Protein AF-A0A640W7M4-F1 (afdb_monomer)

Secondary structure (DSSP, 8-state):
--HHHHHHHHHHHHHHHHHHHHHHHHHHHHHHHHHHHHHHHHHHHHHHHHHHHHHHH---S-EEEETTHHHHHHHHHHTT--TT-HHHHHHHHHHHEEEE-S--HHHHHHHHHHHH-EEEETTEEEES-GGGHHHHHHHHHHHHHHHHHHTTTTS--EEEEEE--STTS-EEEEEEEESPPP--

Mean predicted aligned error: 12.07 Å

Nearest PDB structures (foldseek):
  4w8w-assembly3_C  TM=2.270E-01  e=2.969E+00  Pyrococcus furiosus DSM 3638

Foldseek 3Di:
DPVVVVVVVVVVVVVVVVVVVVCVVCVCVVCVVVVVVVVVVVVVVVLVVVLVVCQQADWDAKDKFFFLVVVVVVVCVVVVVPPPPCVVVVVRCVVRMDMDGDHGLNRLVVVQFQQQWWFQDPNDTDGPRSGCPRSLVSSLVVSQVSSCVSVVVPDFDWDKDHDDPDPPGRTTGIHIHTDDDDDD

Structure (mmCIF, N/CA/C/O backbone):
data_AF-A0A640W7M4-F1
#
_entry.id   AF-A0A640W7M4-F1
#
loop_
_atom_site.group_PDB
_atom_site.id
_atom_site.type_symbol
_atom_site.label_atom_id
_atom_site.label_alt_id
_atom_site.label_comp_id
_atom_site.label_asym_id
_atom_site.label_entity_id
_atom_site.label_seq_id
_atom_site.pdbx_PDB_ins_code
_atom_site.Cartn_x
_atom_site.Cartn_y
_atom_site.Cartn_z
_atom_site.occupancy
_atom_site.B_iso_or_equiv
_atom_site.auth_seq_id
_atom_site.auth_comp_id
_atom_site.auth_asym_id
_atom_site.auth_atom_id
_atom_site.pdbx_PDB_model_num
ATOM 1 N N . MET A 1 1 ? -53.420 -13.845 68.479 1.00 45.75 1 MET A N 1
ATOM 2 C CA . MET A 1 1 ? -52.116 -13.136 68.483 1.00 45.75 1 MET A CA 1
ATOM 3 C C . MET A 1 1 ? -51.221 -13.738 67.411 1.00 45.75 1 MET A C 1
ATOM 5 O O . MET A 1 1 ? -50.714 -14.827 67.618 1.00 45.75 1 MET A O 1
ATOM 9 N N . ASN A 1 2 ? -51.050 -13.068 66.267 1.00 51.75 2 ASN A N 1
ATOM 10 C CA . ASN A 1 2 ? -50.261 -13.585 65.138 1.00 51.75 2 ASN A CA 1
ATOM 11 C C . ASN A 1 2 ? -49.109 -12.623 64.771 1.00 51.75 2 ASN A C 1
ATOM 13 O O . ASN A 1 2 ? -48.918 -12.243 63.622 1.00 51.75 2 ASN A O 1
ATOM 17 N N . ARG A 1 3 ? -48.357 -12.169 65.789 1.00 55.69 3 ARG A N 1
ATOM 18 C CA . ARG A 1 3 ? -47.241 -11.212 65.632 1.00 55.69 3 ARG A CA 1
ATOM 19 C C . ARG A 1 3 ? -46.053 -11.789 64.847 1.00 55.69 3 ARG A C 1
ATOM 21 O O . ARG A 1 3 ? -45.322 -11.029 64.225 1.00 55.69 3 ARG A O 1
ATOM 28 N N . LYS A 1 4 ? -45.889 -13.120 64.830 1.00 56.38 4 LYS A N 1
ATOM 29 C CA . LYS A 1 4 ? -44.819 -13.797 64.077 1.00 56.38 4 LYS A CA 1
ATOM 30 C C . LYS A 1 4 ? -45.005 -13.691 62.556 1.00 56.38 4 LYS A C 1
ATOM 32 O O . LYS A 1 4 ? -44.028 -13.460 61.859 1.00 56.38 4 LYS A O 1
ATOM 37 N N . GLY A 1 5 ? -46.243 -13.782 62.056 1.00 59.06 5 GLY A N 1
ATOM 38 C CA . GLY A 1 5 ? -46.531 -13.660 60.619 1.00 59.06 5 GLY A CA 1
ATOM 39 C C . GLY A 1 5 ? -46.300 -12.248 60.070 1.00 59.06 5 GLY A C 1
ATOM 40 O O . GLY A 1 5 ? -45.752 -12.094 58.985 1.00 59.06 5 GLY A O 1
ATOM 41 N N . ILE A 1 6 ? -46.635 -11.217 60.856 1.00 65.06 6 ILE A N 1
ATOM 42 C CA . ILE A 1 6 ? -46.420 -9.808 60.477 1.00 65.06 6 ILE A CA 1
ATOM 43 C C . ILE A 1 6 ? -44.920 -9.474 60.433 1.00 65.06 6 ILE A C 1
ATOM 45 O O . ILE A 1 6 ? -44.473 -8.793 59.515 1.00 65.06 6 ILE A O 1
ATOM 49 N N . SER A 1 7 ? -44.132 -9.996 61.382 1.00 71.31 7 SER A N 1
ATOM 50 C CA . SER A 1 7 ? -42.674 -9.810 61.399 1.00 71.31 7 SER A CA 1
ATOM 51 C C . SER A 1 7 ? -41.987 -10.490 60.211 1.00 71.31 7 SER A C 1
ATOM 53 O O . SER A 1 7 ? -41.109 -9.891 59.604 1.00 71.31 7 SER A O 1
ATOM 55 N N . ALA A 1 8 ? -42.408 -11.709 59.854 1.00 75.94 8 ALA A N 1
ATOM 56 C CA . ALA A 1 8 ? -41.864 -12.435 58.705 1.00 75.94 8 ALA A CA 1
ATOM 57 C C . ALA A 1 8 ? -42.211 -11.760 57.366 1.00 75.94 8 ALA A C 1
ATOM 59 O O . ALA A 1 8 ? -41.383 -11.720 56.462 1.00 75.94 8 ALA A O 1
ATOM 60 N N . MET A 1 9 ? -43.413 -11.180 57.247 1.00 79.88 9 MET A N 1
ATOM 61 C CA . MET A 1 9 ? -43.793 -10.380 56.076 1.00 79.88 9 MET A CA 1
ATOM 62 C C . MET A 1 9 ? -42.927 -9.125 55.925 1.00 79.88 9 MET A C 1
ATOM 64 O O . MET A 1 9 ? -42.524 -8.798 54.813 1.00 79.88 9 MET A O 1
ATOM 68 N N . HIS A 1 10 ? -42.629 -8.429 57.025 1.00 82.50 10 HIS A N 1
ATOM 69 C CA . HIS A 1 10 ? -41.786 -7.231 56.987 1.00 82.50 10 HIS A CA 1
ATOM 70 C C . HIS A 1 10 ? -40.341 -7.551 56.589 1.00 82.50 10 HIS A C 1
ATOM 72 O O . HIS A 1 10 ? -39.759 -6.842 55.772 1.00 82.50 10 HIS A O 1
ATOM 78 N N . ASP A 1 11 ? -39.791 -8.640 57.124 1.00 85.25 11 ASP A N 1
ATOM 79 C CA . ASP A 1 11 ? -38.432 -9.087 56.817 1.00 85.25 11 ASP A CA 1
ATOM 80 C C . ASP A 1 11 ? -38.295 -9.513 55.345 1.00 85.25 11 ASP A C 1
ATOM 82 O O . ASP A 1 11 ? -37.346 -9.140 54.660 1.00 85.25 11 ASP A O 1
ATOM 86 N N . ALA A 1 12 ? -39.316 -10.187 54.802 1.00 86.94 12 ALA A N 1
ATOM 87 C CA . ALA A 1 12 ? -39.365 -10.544 53.386 1.00 86.94 12 ALA A CA 1
ATOM 88 C C . ALA A 1 12 ? -39.416 -9.313 52.464 1.00 86.94 12 ALA A C 1
ATOM 90 O O . ALA A 1 12 ? -38.740 -9.288 51.436 1.00 86.94 12 ALA A O 1
ATOM 91 N N . ILE A 1 13 ? -40.182 -8.278 52.829 1.00 88.06 13 ILE A N 1
ATOM 92 C CA . ILE A 1 13 ? -40.240 -7.026 52.060 1.00 88.06 13 ILE A CA 1
ATOM 93 C C . ILE A 1 13 ? -38.879 -6.324 52.086 1.00 88.06 13 ILE A C 1
ATOM 95 O O . ILE A 1 13 ? -38.398 -5.918 51.030 1.00 88.06 13 ILE A O 1
ATOM 99 N N . LEU A 1 14 ? -38.237 -6.234 53.257 1.00 85.44 14 LEU A N 1
ATOM 100 C CA . LEU A 1 14 ? -36.906 -5.634 53.397 1.00 85.44 14 LEU A CA 1
ATOM 101 C C . LEU A 1 14 ? -35.832 -6.409 52.626 1.00 85.44 14 LEU A C 1
ATOM 103 O O . LEU A 1 14 ? -34.949 -5.803 52.023 1.00 85.44 14 LEU A O 1
ATOM 107 N N . PHE A 1 15 ? -35.916 -7.738 52.597 1.00 89.44 15 PHE A N 1
ATOM 108 C CA . PHE A 1 15 ? -35.008 -8.566 51.811 1.00 89.44 15 PHE A CA 1
ATOM 109 C C . PHE A 1 15 ? -35.175 -8.314 50.307 1.00 89.44 15 PHE A C 1
ATOM 111 O O . PHE A 1 15 ? -34.191 -8.087 49.606 1.00 89.44 15 PHE A O 1
ATOM 118 N N . VAL A 1 16 ? -36.415 -8.279 49.806 1.00 87.56 16 VAL A N 1
ATOM 119 C CA . VAL A 1 16 ? -36.692 -8.026 48.382 1.00 87.56 16 VAL A CA 1
ATOM 120 C C . VAL A 1 16 ? -36.265 -6.616 47.968 1.00 87.56 16 VAL A C 1
ATOM 122 O O . VAL A 1 16 ? -35.683 -6.450 46.895 1.00 87.56 16 VAL A O 1
ATOM 125 N N . THR A 1 17 ? -36.489 -5.595 48.801 1.00 91.25 17 THR A N 1
ATOM 126 C CA . THR A 1 17 ? -36.034 -4.230 48.492 1.00 91.25 17 THR A CA 1
ATOM 127 C C . THR A 1 17 ? -34.513 -4.132 48.487 1.00 91.25 17 THR A C 1
ATOM 129 O O . THR A 1 17 ? -33.953 -3.481 47.605 1.00 91.25 17 THR A O 1
ATOM 132 N N . LEU A 1 18 ? -33.830 -4.810 49.410 1.00 90.44 18 LEU A N 1
ATOM 133 C CA . LEU A 1 18 ? -32.370 -4.818 49.484 1.00 90.44 18 LEU A CA 1
ATOM 134 C C . LEU A 1 18 ? -31.742 -5.563 48.297 1.00 90.44 18 LEU A C 1
ATOM 136 O O . LEU A 1 18 ? -30.769 -5.077 47.722 1.00 90.44 18 LEU A O 1
ATOM 140 N N . VAL A 1 19 ? -32.343 -6.673 47.860 1.00 89.81 19 VAL A N 1
ATOM 141 C CA . VAL A 1 19 ? -31.943 -7.393 46.638 1.00 89.81 19 VAL A CA 1
ATOM 142 C C . VAL A 1 19 ? -32.169 -6.538 45.386 1.00 89.81 19 VAL A C 1
ATOM 144 O O . VAL A 1 19 ? -31.275 -6.455 44.545 1.00 89.81 19 VAL A O 1
ATOM 147 N N . SER A 1 20 ? -33.303 -5.838 45.272 1.00 90.25 20 SER A N 1
ATOM 148 C CA . SER A 1 20 ? -33.559 -4.921 44.147 1.00 90.25 20 SER A CA 1
ATOM 149 C C . SER A 1 20 ? -32.566 -3.759 44.097 1.00 90.25 20 SER A C 1
ATOM 151 O O . SER A 1 20 ? -32.030 -3.455 43.033 1.00 90.25 20 SER A O 1
ATOM 153 N N . ILE A 1 21 ? -32.273 -3.128 45.239 1.00 88.81 21 ILE A N 1
ATOM 154 C CA . ILE A 1 21 ? -31.282 -2.043 45.320 1.00 88.81 21 ILE A CA 1
ATOM 155 C C . ILE A 1 21 ? -29.882 -2.573 44.981 1.00 88.81 21 ILE A C 1
ATOM 157 O O . ILE A 1 21 ? -29.148 -1.931 44.233 1.00 88.81 21 ILE A O 1
ATOM 161 N N . SER A 1 22 ? -29.530 -3.769 45.463 1.00 85.81 22 SER A N 1
ATOM 162 C CA . SER A 1 22 ? -28.262 -4.422 45.129 1.00 85.81 22 SER A CA 1
ATOM 163 C C . SER A 1 22 ? -28.136 -4.689 43.625 1.00 85.81 22 SER A C 1
ATOM 165 O O . SER A 1 22 ? -27.088 -4.399 43.052 1.00 85.81 22 SER A O 1
ATOM 167 N N . GLY A 1 23 ? -29.208 -5.138 42.965 1.00 82.94 23 GLY A N 1
ATOM 168 C CA . GLY A 1 23 ? -29.239 -5.329 41.513 1.00 82.94 23 GLY A CA 1
ATOM 169 C C . GLY A 1 23 ? -29.009 -4.034 40.726 1.00 82.94 23 GLY A C 1
ATOM 170 O O . GLY A 1 23 ? -28.205 -4.018 39.797 1.00 82.94 23 GLY A O 1
ATOM 171 N N . VAL A 1 24 ? -29.646 -2.931 41.132 1.00 85.44 24 VAL A N 1
ATOM 172 C CA . VAL A 1 24 ? -29.475 -1.610 40.491 1.00 85.44 24 VAL A CA 1
ATOM 173 C C . VAL A 1 24 ? -28.049 -1.076 40.653 1.00 85.44 24 VAL A C 1
ATOM 175 O O . VAL A 1 24 ? -27.513 -0.485 39.721 1.00 85.44 24 VAL A O 1
ATOM 178 N N . ILE A 1 25 ? -27.411 -1.313 41.801 1.00 81.88 25 ILE A N 1
ATOM 179 C CA . ILE A 1 25 ? -26.027 -0.881 42.060 1.00 81.88 25 ILE A CA 1
ATOM 180 C C . ILE A 1 25 ? -25.010 -1.753 41.304 1.00 81.88 25 ILE A C 1
ATOM 182 O O . ILE A 1 25 ? -23.970 -1.257 40.876 1.00 81.88 25 ILE A O 1
ATOM 186 N N . LEU A 1 26 ? -25.300 -3.043 41.116 1.00 78.56 26 LEU A N 1
ATOM 187 C CA . LEU A 1 26 ? -24.414 -3.986 40.426 1.00 78.56 26 LEU A CA 1
ATOM 188 C C . LEU A 1 26 ? -24.513 -3.914 38.895 1.00 78.56 26 LEU A C 1
ATOM 190 O O . LEU A 1 26 ? -23.538 -4.226 38.213 1.00 78.56 26 LEU A O 1
ATOM 194 N N . LEU A 1 27 ? -25.650 -3.484 38.343 1.00 77.88 27 LEU A N 1
ATOM 195 C CA . LEU A 1 27 ? -25.865 -3.364 36.895 1.00 77.88 27 LEU A CA 1
ATOM 196 C C . LEU A 1 27 ? -24.778 -2.526 36.187 1.00 77.88 27 LEU A C 1
ATOM 198 O O . LEU A 1 27 ? -24.172 -3.052 35.255 1.00 77.88 27 LEU A O 1
ATOM 202 N N . PRO A 1 28 ? -24.429 -1.300 36.629 1.00 71.00 28 PRO A N 1
ATOM 203 C CA . PRO A 1 28 ? -23.340 -0.521 36.032 1.00 71.00 28 PRO A CA 1
ATOM 204 C C . PRO A 1 28 ? -21.979 -1.224 36.097 1.00 71.00 28 PRO A C 1
ATOM 206 O O . PRO A 1 28 ? -21.182 -1.107 35.172 1.00 71.00 28 PRO A O 1
ATOM 209 N N . ALA A 1 29 ? -21.713 -1.993 37.159 1.00 70.94 29 ALA A N 1
ATOM 210 C CA . ALA A 1 29 ? -20.456 -2.723 37.320 1.00 70.94 29 ALA A CA 1
ATOM 211 C C . ALA A 1 29 ? -20.336 -3.914 36.351 1.00 70.94 29 ALA A C 1
ATOM 213 O O . ALA A 1 29 ? -19.241 -4.204 35.872 1.00 70.94 29 ALA A O 1
ATOM 214 N N . PHE A 1 30 ? -21.450 -4.579 36.028 1.00 67.00 30 PHE A N 1
ATOM 215 C CA . PHE A 1 30 ? -21.483 -5.661 35.037 1.00 67.00 30 PHE A CA 1
ATOM 216 C C . PHE A 1 30 ? -21.546 -5.155 33.593 1.00 67.00 30 PHE A C 1
ATOM 218 O O . PHE A 1 30 ? -21.030 -5.811 32.692 1.00 67.00 30 PHE A O 1
ATOM 225 N N . ILE A 1 31 ? -22.167 -3.996 33.376 1.00 65.56 31 ILE A N 1
ATOM 226 C CA . ILE A 1 31 ? -22.392 -3.418 32.050 1.00 65.56 31 ILE A CA 1
ATOM 227 C C . ILE A 1 31 ? -21.181 -2.603 31.562 1.00 65.56 31 ILE A C 1
ATOM 229 O O . ILE A 1 31 ? -20.906 -2.600 30.363 1.00 65.56 31 ILE A O 1
ATOM 233 N N . ASN A 1 32 ? -20.419 -1.965 32.461 1.00 61.16 32 ASN A N 1
ATOM 234 C CA . ASN A 1 32 ? -19.305 -1.090 32.074 1.00 61.16 32 ASN A CA 1
ATOM 235 C C . ASN A 1 32 ? -18.245 -1.789 31.218 1.00 61.16 32 ASN A C 1
ATOM 237 O O . ASN A 1 32 ? -17.801 -1.210 30.238 1.00 61.16 32 ASN A O 1
ATOM 241 N N . ASN A 1 33 ? -17.840 -3.019 31.540 1.00 63.66 33 ASN A N 1
ATOM 242 C CA . ASN A 1 33 ? -16.782 -3.696 30.781 1.00 63.66 33 ASN A CA 1
ATOM 243 C C . ASN A 1 33 ? -17.190 -4.060 29.338 1.00 63.66 33 ASN A C 1
ATOM 245 O O . ASN A 1 33 ? -16.483 -3.659 28.417 1.00 63.66 33 ASN A O 1
ATOM 249 N N . PRO A 1 34 ? -18.309 -4.771 29.091 1.00 65.56 34 PRO A N 1
ATOM 250 C CA . PRO A 1 34 ? -18.683 -5.134 27.726 1.00 65.56 34 PRO A CA 1
ATOM 251 C C . PRO A 1 34 ? -19.132 -3.932 26.884 1.00 65.56 34 PRO A C 1
ATOM 253 O O . PRO A 1 34 ? -18.827 -3.896 25.695 1.00 65.56 34 PRO A O 1
ATOM 256 N N . ILE A 1 35 ? -19.813 -2.937 27.472 1.00 66.19 35 ILE A N 1
ATOM 257 C CA . ILE A 1 35 ? -20.256 -1.757 26.714 1.00 66.19 35 ILE A CA 1
ATOM 258 C C . ILE A 1 35 ? -19.067 -0.885 26.313 1.00 66.19 35 ILE A C 1
ATOM 260 O O . ILE A 1 35 ? -18.943 -0.574 25.132 1.00 66.19 35 ILE A O 1
ATOM 264 N N . THR A 1 36 ? -18.153 -0.564 27.234 1.00 71.12 36 THR A N 1
ATOM 265 C CA . THR A 1 36 ? -16.983 0.274 26.899 1.00 71.12 36 THR A CA 1
ATOM 266 C C . THR A 1 36 ? -16.093 -0.374 25.845 1.00 71.12 36 THR A C 1
ATOM 268 O O . THR A 1 36 ? -15.644 0.306 24.928 1.00 71.12 36 THR A O 1
ATOM 271 N N . GLN A 1 37 ? -15.888 -1.693 25.909 1.00 72.31 37 GLN A N 1
ATOM 272 C CA . GLN A 1 37 ? -15.135 -2.400 24.877 1.00 72.31 37 GLN A CA 1
ATOM 273 C C . GLN A 1 37 ? -15.845 -2.342 23.516 1.00 72.31 37 GLN A C 1
ATOM 275 O O . GLN A 1 37 ? -15.208 -2.031 22.513 1.00 72.31 37 GLN A O 1
ATOM 280 N N . SER A 1 38 ? -17.160 -2.575 23.480 1.00 71.62 38 SER A N 1
ATOM 281 C CA . SER A 1 38 ? -17.933 -2.495 22.235 1.00 71.62 38 SER A CA 1
ATOM 282 C C . SER A 1 38 ? -17.972 -1.082 21.641 1.00 71.62 38 SER A C 1
ATOM 284 O O . SER A 1 38 ? -17.975 -0.925 20.423 1.00 71.62 38 SER A O 1
ATOM 286 N N . GLU A 1 39 ? -17.964 -0.048 22.485 1.00 73.88 39 GLU A N 1
ATOM 287 C CA . GLU A 1 39 ? -17.908 1.349 22.054 1.00 73.88 39 GLU A CA 1
ATOM 288 C C . GLU A 1 39 ? -16.544 1.696 21.453 1.00 73.88 39 GLU A C 1
ATOM 290 O O . GLU A 1 39 ? -16.506 2.293 20.381 1.00 73.88 39 GLU A O 1
ATOM 295 N N . ILE A 1 40 ? -15.446 1.256 22.078 1.00 78.00 40 ILE A N 1
ATOM 296 C CA . ILE A 1 40 ? -14.080 1.441 21.558 1.00 78.00 40 ILE A CA 1
ATOM 297 C C . ILE A 1 40 ? -13.898 0.702 20.225 1.00 78.00 40 ILE A C 1
ATOM 299 O O . ILE A 1 40 ? -13.316 1.245 19.286 1.00 78.00 40 ILE A O 1
ATOM 303 N N . GLU A 1 41 ? -14.401 -0.531 20.116 1.00 78.25 41 GLU A N 1
ATOM 304 C CA . GLU A 1 41 ? -14.357 -1.302 18.867 1.00 78.25 41 GLU A CA 1
ATOM 305 C C . GLU A 1 41 ? -15.177 -0.624 17.759 1.00 78.25 41 GLU A C 1
ATOM 307 O O . GLU A 1 41 ? -14.717 -0.538 16.617 1.00 78.25 41 GLU A O 1
ATOM 312 N N . ARG A 1 42 ? -16.359 -0.087 18.094 1.00 81.25 42 ARG A N 1
ATOM 313 C CA . ARG A 1 42 ? -17.202 0.662 17.154 1.00 81.25 42 ARG A CA 1
ATOM 314 C C . ARG A 1 42 ? -16.524 1.945 16.682 1.00 81.25 42 ARG A C 1
ATOM 316 O O . ARG A 1 42 ? -16.466 2.175 15.480 1.00 81.25 42 ARG A O 1
ATOM 323 N N . GLU A 1 43 ? -15.990 2.746 17.600 1.00 83.12 43 GLU A N 1
ATOM 324 C CA . GLU A 1 43 ? -15.277 3.989 17.282 1.00 83.12 43 GLU A CA 1
ATOM 325 C C . GLU A 1 43 ? -14.049 3.716 16.400 1.00 83.12 43 GLU A C 1
ATOM 327 O O . GLU A 1 43 ? -13.830 4.398 15.398 1.00 83.12 43 GLU A O 1
ATOM 332 N N . GLY A 1 44 ? -13.287 2.663 16.711 1.00 82.44 44 GLY A N 1
ATOM 333 C CA . GLY A 1 44 ? -12.157 2.233 15.890 1.00 82.44 44 GL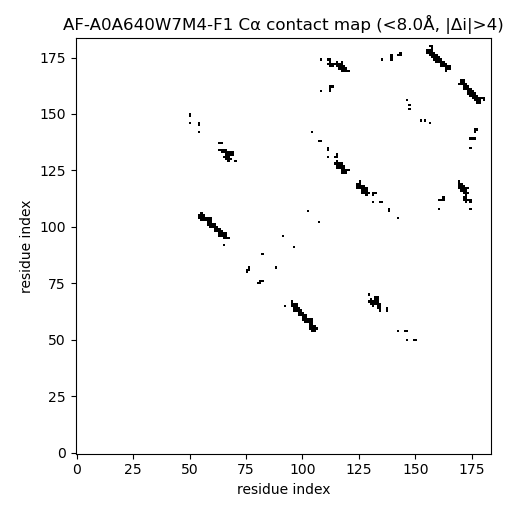Y A CA 1
ATOM 334 C C . GLY A 1 44 ? -12.572 1.804 14.479 1.00 82.44 44 GLY A C 1
ATOM 335 O O . GLY A 1 44 ? -11.892 2.150 13.512 1.00 82.44 44 GLY A O 1
ATOM 336 N N . SER A 1 45 ? -13.693 1.088 14.344 1.00 84.50 45 SER A N 1
ATOM 337 C CA . SER A 1 45 ? -14.237 0.691 13.038 1.00 84.50 45 SER A CA 1
ATOM 338 C C . SER A 1 45 ? -14.723 1.894 12.229 1.00 84.50 45 SER A C 1
ATOM 340 O O . SER A 1 45 ? -14.394 2.000 11.050 1.00 84.50 45 SER A O 1
ATOM 342 N N . GLU A 1 46 ? -15.462 2.814 12.852 1.00 87.75 46 GLU A N 1
ATOM 343 C CA . GLU A 1 46 ? -15.962 4.032 12.200 1.00 87.75 46 GLU A CA 1
ATOM 344 C C . GLU A 1 46 ? -14.800 4.910 11.716 1.00 87.75 46 GLU A C 1
ATOM 346 O O . GLU A 1 46 ? -14.768 5.312 10.553 1.00 87.75 46 GLU A O 1
ATOM 351 N N . SER A 1 47 ? -13.776 5.112 12.553 1.00 87.56 47 SER A N 1
ATOM 352 C CA . SER A 1 47 ? -12.578 5.866 12.170 1.00 87.56 47 SER A CA 1
ATOM 353 C C . SER A 1 47 ? -11.802 5.205 11.023 1.00 87.56 47 SER A C 1
ATOM 355 O O . SER A 1 47 ? -11.290 5.900 10.138 1.00 87.56 47 SER A O 1
ATOM 357 N N . ALA A 1 48 ? -11.724 3.870 10.996 1.00 88.75 48 ALA A N 1
ATOM 358 C CA . ALA A 1 48 ? -11.084 3.134 9.909 1.00 88.75 48 ALA A CA 1
ATOM 359 C C . ALA A 1 48 ? -11.843 3.296 8.582 1.00 88.75 48 ALA A C 1
ATOM 361 O O . ALA A 1 48 ? -11.209 3.554 7.553 1.00 88.75 48 ALA A O 1
ATOM 362 N N . ASP A 1 49 ? -13.174 3.196 8.608 1.00 90.56 49 ASP A N 1
ATOM 363 C CA . ASP A 1 49 ? -14.026 3.357 7.426 1.00 90.56 49 ASP A CA 1
ATOM 364 C C . ASP A 1 49 ? -13.963 4.787 6.879 1.00 90.56 49 ASP A C 1
ATOM 366 O O . ASP A 1 49 ? -13.743 4.986 5.679 1.00 90.56 49 ASP A O 1
ATOM 370 N N . GLU A 1 50 ? -14.069 5.793 7.748 1.00 92.00 50 GLU A N 1
ATOM 371 C CA . GLU A 1 50 ? -13.934 7.200 7.361 1.00 92.00 50 GLU A CA 1
ATOM 372 C C . GLU A 1 50 ? -12.558 7.481 6.753 1.00 92.00 50 GLU A C 1
ATOM 374 O O . GLU A 1 50 ? -12.456 8.043 5.659 1.00 92.00 50 GLU A O 1
ATOM 379 N N . SER A 1 51 ? -11.490 7.027 7.414 1.00 92.69 51 SER A N 1
ATOM 380 C CA . SER A 1 51 ? -10.116 7.214 6.937 1.00 92.69 51 SER A CA 1
ATOM 381 C C . SER A 1 51 ? -9.884 6.542 5.586 1.00 92.69 51 SER A C 1
ATOM 383 O O . SER A 1 51 ? -9.198 7.098 4.723 1.00 92.69 51 SER A O 1
ATOM 385 N N . LEU A 1 52 ? -10.465 5.358 5.376 1.00 94.06 52 LEU A N 1
ATOM 386 C CA . LEU A 1 52 ? -10.385 4.637 4.111 1.00 94.06 52 LEU A CA 1
ATOM 387 C C . LEU A 1 52 ? -11.127 5.383 2.998 1.00 94.06 52 LEU A C 1
ATOM 389 O O . LEU A 1 52 ? -10.565 5.569 1.920 1.00 94.06 52 LEU A O 1
ATOM 393 N N . ILE A 1 53 ? -12.355 5.842 3.244 1.00 95.19 53 ILE A N 1
ATOM 394 C CA . ILE A 1 53 ? -13.144 6.597 2.257 1.00 95.19 53 ILE A CA 1
ATOM 395 C C . ILE A 1 53 ? -12.430 7.897 1.880 1.00 95.19 53 ILE A C 1
ATOM 397 O O . ILE A 1 53 ? -12.325 8.222 0.690 1.00 95.19 53 ILE A O 1
ATOM 401 N N . VAL A 1 54 ? -11.898 8.614 2.873 1.00 95.06 54 VAL A N 1
ATOM 402 C CA . VAL A 1 54 ? -11.105 9.829 2.658 1.00 95.06 54 VAL A CA 1
ATOM 403 C C . VAL A 1 54 ? -9.881 9.509 1.807 1.00 95.06 54 VAL A C 1
ATOM 405 O O . VAL A 1 54 ? -9.677 10.158 0.782 1.00 95.06 54 VAL A O 1
ATOM 408 N N . LEU A 1 55 ? -9.105 8.479 2.161 1.00 95.69 55 LEU A N 1
ATOM 409 C CA . LEU A 1 55 ? -7.937 8.068 1.383 1.00 95.69 55 LEU A CA 1
ATOM 410 C C . LEU A 1 55 ? -8.313 7.765 -0.070 1.00 95.69 55 LEU A C 1
ATOM 412 O O . LEU A 1 55 ? -7.702 8.322 -0.976 1.00 95.69 55 LEU A O 1
ATOM 416 N N . LEU A 1 56 ? -9.309 6.908 -0.301 1.00 95.75 56 LEU A N 1
ATOM 417 C CA . LEU A 1 56 ? -9.693 6.468 -1.645 1.00 95.75 56 LEU A CA 1
ATOM 418 C C . LEU A 1 56 ? -10.206 7.616 -2.522 1.00 95.75 56 LEU A C 1
ATOM 420 O O . LEU A 1 56 ? -10.036 7.563 -3.740 1.00 95.75 56 LEU A O 1
ATOM 424 N N . SER A 1 57 ? -10.793 8.646 -1.911 1.00 94.69 57 SER A N 1
ATOM 425 C CA . SER A 1 57 ? -11.320 9.829 -2.605 1.00 94.69 57 SER A CA 1
ATOM 426 C C . SER A 1 57 ? -10.264 10.918 -2.822 1.00 94.69 57 SER A C 1
ATOM 428 O O . SER A 1 57 ? -10.412 11.765 -3.707 1.00 94.69 57 SER A O 1
ATOM 430 N N . LEU A 1 58 ? -9.184 10.917 -2.037 1.00 94.31 58 LEU A N 1
ATOM 431 C CA . LEU A 1 58 ? -8.105 11.889 -2.172 1.00 94.31 58 LEU A CA 1
ATOM 432 C C . LEU A 1 58 ? -7.383 11.726 -3.510 1.00 94.31 58 LEU A C 1
ATOM 434 O O . LEU A 1 58 ? -6.995 10.632 -3.922 1.00 94.31 58 LEU A O 1
ATOM 438 N N . THR A 1 59 ? -7.166 12.862 -4.166 1.00 93.69 59 THR A N 1
ATOM 439 C CA . THR A 1 59 ? -6.437 12.954 -5.431 1.00 93.69 59 THR A CA 1
ATOM 440 C C . THR A 1 59 ? -5.067 13.580 -5.174 1.00 93.69 59 THR A C 1
ATOM 442 O O . THR A 1 59 ? -4.997 14.785 -4.906 1.00 93.69 59 THR A O 1
ATOM 445 N N . PRO A 1 60 ? -3.958 12.816 -5.224 1.00 89.88 60 PRO A N 1
ATOM 446 C CA . PRO A 1 60 ? -2.624 13.397 -5.165 1.00 89.88 60 PRO A CA 1
ATOM 447 C C . PRO A 1 60 ? -2.407 14.397 -6.308 1.00 89.88 60 PRO A C 1
ATOM 449 O O . PRO A 1 60 ? -2.799 14.171 -7.452 1.00 89.88 60 PRO A O 1
ATOM 452 N N . LYS A 1 61 ? -1.73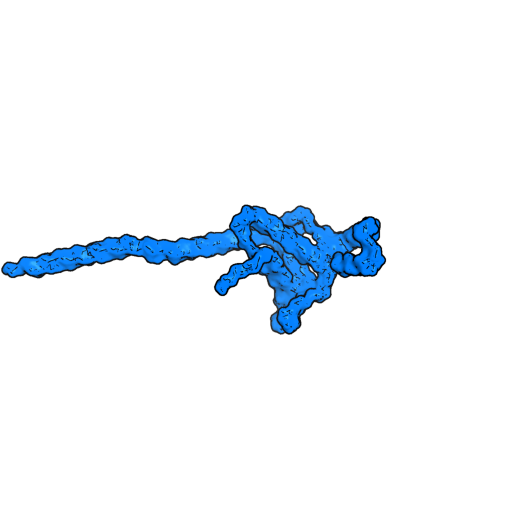1 15.510 -5.998 1.00 86.94 61 LYS A N 1
ATOM 453 C CA . LYS A 1 61 ? -1.445 16.580 -6.969 1.00 86.94 61 LYS A CA 1
ATOM 454 C C . LYS A 1 61 ? -0.627 16.084 -8.168 1.00 86.94 61 LYS A C 1
ATOM 456 O O . LYS A 1 61 ? -0.874 16.497 -9.295 1.00 86.94 61 LYS A O 1
ATOM 461 N N . GLU A 1 62 ? 0.355 15.227 -7.914 1.00 88.88 62 GLU A N 1
ATOM 462 C CA . GLU A 1 62 ? 1.168 14.564 -8.932 1.00 88.88 62 GLU A CA 1
ATOM 463 C C . GLU A 1 62 ? 1.584 13.199 -8.385 1.00 88.88 62 GLU A C 1
ATOM 465 O O . GLU A 1 62 ? 2.118 13.107 -7.275 1.00 88.88 62 GLU A O 1
ATOM 470 N N . PHE A 1 63 ? 1.356 12.149 -9.168 1.00 91.62 63 PHE A N 1
ATOM 471 C CA . PHE A 1 63 ? 1.922 10.831 -8.923 1.00 91.62 63 PHE A CA 1
ATOM 472 C C . PHE A 1 63 ? 2.934 10.525 -10.022 1.00 91.62 63 PHE A C 1
ATOM 474 O O . PHE A 1 63 ? 2.622 10.625 -11.206 1.00 91.62 63 PHE A O 1
ATOM 481 N N . ASN A 1 64 ? 4.162 10.179 -9.649 1.00 91.75 64 ASN A N 1
ATOM 482 C CA . ASN A 1 64 ? 5.210 9.850 -10.606 1.00 91.75 64 ASN A CA 1
ATOM 483 C C . ASN A 1 64 ? 5.847 8.511 -10.268 1.00 91.75 64 ASN A C 1
ATOM 485 O O . ASN A 1 64 ? 5.923 8.145 -9.103 1.00 91.75 64 ASN A O 1
ATOM 489 N N . TYR A 1 65 ? 6.296 7.788 -11.287 1.00 89.75 65 TYR A N 1
ATOM 490 C CA . TYR A 1 65 ? 7.050 6.545 -11.147 1.00 89.75 65 TYR A CA 1
ATOM 491 C C . TYR A 1 65 ? 7.880 6.294 -12.404 1.00 89.75 65 TYR A C 1
ATOM 493 O O . TYR A 1 65 ? 7.641 6.894 -13.450 1.00 89.75 65 TYR A O 1
ATOM 501 N N . THR A 1 66 ? 8.875 5.421 -12.313 1.00 88.88 66 THR A N 1
ATOM 502 C CA . THR A 1 66 ? 9.751 5.081 -13.439 1.00 88.88 66 THR A CA 1
ATOM 503 C C . THR A 1 66 ? 9.588 3.615 -13.803 1.00 88.88 66 THR A C 1
ATOM 505 O O . THR A 1 66 ? 9.770 2.734 -12.961 1.00 88.88 66 THR A O 1
ATOM 508 N N . LEU A 1 67 ? 9.279 3.340 -15.069 1.00 87.81 67 LEU A N 1
ATOM 509 C CA . LEU A 1 67 ? 9.185 1.968 -15.557 1.00 87.81 67 LEU A CA 1
ATOM 510 C C . LEU A 1 67 ? 10.547 1.264 -15.507 1.00 87.81 67 LEU A C 1
ATOM 512 O O . LEU A 1 67 ? 11.574 1.852 -15.839 1.00 87.81 67 LEU A O 1
ATOM 516 N N . ALA A 1 68 ? 10.541 -0.013 -15.122 1.00 85.19 68 ALA A N 1
ATOM 517 C CA . ALA A 1 68 ? 11.713 -0.900 -15.106 1.00 85.19 68 ALA A CA 1
ATOM 518 C C . ALA A 1 68 ? 12.912 -0.405 -14.273 1.00 85.19 68 ALA A C 1
ATOM 520 O O . ALA A 1 68 ? 14.032 -0.887 -14.458 1.00 85.19 68 ALA A O 1
ATOM 521 N N . LYS A 1 69 ? 12.698 0.530 -13.342 1.00 84.62 69 LYS A N 1
ATOM 522 C CA . LYS A 1 69 ? 13.767 1.182 -12.575 1.00 84.62 69 LYS A CA 1
ATOM 523 C C . LYS A 1 69 ? 14.729 0.200 -11.904 1.00 84.62 69 LYS A C 1
ATOM 525 O O . LYS A 1 69 ? 15.934 0.364 -12.040 1.00 84.62 69 LYS A O 1
ATOM 530 N N . GLU A 1 70 ? 14.221 -0.848 -11.249 1.00 83.44 70 GLU A N 1
ATOM 531 C CA . GLU A 1 70 ? 15.064 -1.854 -10.578 1.00 83.44 70 GLU A CA 1
ATOM 532 C C . GLU A 1 70 ? 15.963 -2.618 -11.562 1.00 83.44 70 GLU A C 1
ATOM 534 O O . GLU A 1 70 ? 17.125 -2.898 -11.266 1.00 83.44 70 GLU A O 1
ATOM 539 N N . THR A 1 71 ? 15.452 -2.912 -12.762 1.00 81.25 71 THR A N 1
ATOM 540 C CA . THR A 1 71 ? 16.226 -3.588 -13.814 1.00 81.25 71 THR A CA 1
ATOM 541 C C . THR A 1 71 ? 17.314 -2.666 -14.361 1.00 81.25 71 THR A C 1
ATOM 543 O O . THR A 1 71 ? 18.457 -3.090 -14.527 1.00 81.25 71 THR A O 1
ATOM 546 N N . ILE A 1 72 ? 16.982 -1.393 -14.593 1.00 80.00 72 ILE A N 1
ATOM 547 C CA . ILE A 1 72 ? 17.922 -0.385 -15.099 1.00 80.00 72 ILE A CA 1
ATOM 548 C C . ILE A 1 72 ? 19.023 -0.110 -14.077 1.00 80.00 72 ILE A C 1
ATOM 550 O O . ILE A 1 72 ? 20.202 -0.177 -14.425 1.00 80.00 72 ILE A O 1
ATOM 554 N N . ASP A 1 73 ? 18.657 0.147 -12.820 1.00 80.44 73 ASP A N 1
ATOM 555 C CA . ASP A 1 73 ? 19.616 0.362 -11.736 1.00 80.44 73 ASP A CA 1
ATOM 556 C C . ASP A 1 73 ? 20.517 -0.880 -11.574 1.00 80.44 73 ASP A C 1
ATOM 558 O O . ASP A 1 73 ? 21.732 -0.751 -11.434 1.00 80.44 73 ASP A O 1
ATOM 562 N N . GLY A 1 74 ? 19.964 -2.094 -11.691 1.00 79.38 74 GLY A N 1
ATOM 563 C CA . GLY A 1 74 ? 20.733 -3.341 -11.659 1.00 79.38 74 GLY A CA 1
ATOM 564 C C . GLY A 1 74 ? 21.748 -3.490 -12.802 1.00 79.38 74 GLY A C 1
ATOM 565 O O . GLY A 1 74 ? 22.875 -3.930 -12.564 1.00 79.38 74 GLY A O 1
ATOM 566 N N . VAL A 1 75 ? 21.385 -3.119 -14.034 1.00 78.75 75 VAL A N 1
ATOM 567 C CA . VAL A 1 75 ? 22.290 -3.156 -15.200 1.00 78.75 75 VAL A CA 1
ATOM 568 C C . VAL A 1 75 ? 23.363 -2.071 -15.102 1.00 78.75 75 VAL A C 1
ATOM 570 O O . VAL A 1 75 ? 24.540 -2.366 -15.301 1.00 78.75 75 VAL A O 1
ATOM 573 N N . MET A 1 76 ? 22.986 -0.844 -14.740 1.00 73.25 76 MET A N 1
ATOM 574 C CA . MET A 1 76 ? 23.912 0.283 -14.562 1.00 73.25 76 MET A CA 1
ATOM 575 C C . MET A 1 76 ? 24.952 -0.009 -13.477 1.00 73.25 76 MET A C 1
ATOM 577 O O . MET A 1 76 ? 26.148 0.174 -13.709 1.00 73.25 76 MET A O 1
ATOM 581 N N . ASN A 1 77 ? 24.515 -0.559 -12.338 1.00 75.62 77 ASN A N 1
ATOM 582 C CA . ASN A 1 77 ? 25.408 -0.967 -11.254 1.00 75.62 77 ASN A CA 1
ATOM 583 C C . ASN A 1 77 ? 26.400 -2.055 -11.705 1.00 75.62 77 ASN A C 1
ATOM 585 O O . ASN A 1 77 ? 27.573 -2.002 -11.343 1.00 75.62 77 ASN A O 1
ATOM 589 N N . LYS A 1 78 ? 25.964 -3.0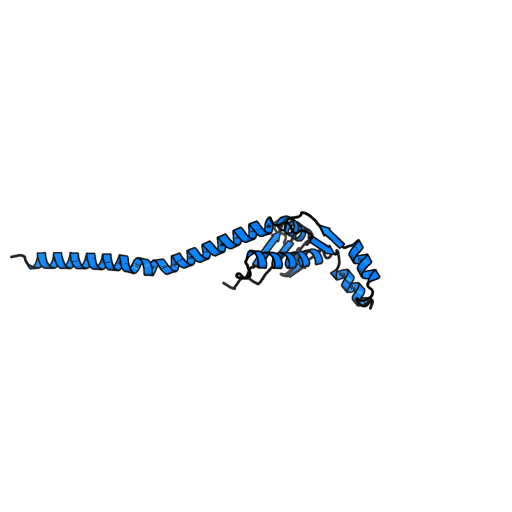22 -12.526 1.00 77.81 78 LYS A N 1
ATOM 590 C CA . LYS A 1 78 ? 26.843 -4.070 -13.085 1.00 77.81 78 LYS A CA 1
ATOM 591 C C . LYS A 1 78 ? 27.816 -3.548 -14.142 1.00 77.81 78 LYS A C 1
ATOM 593 O O . LYS A 1 78 ? 28.909 -4.087 -14.268 1.00 77.81 78 LYS A O 1
ATOM 598 N N . ALA A 1 79 ? 27.434 -2.515 -14.886 1.00 72.50 79 ALA A N 1
ATOM 599 C CA . ALA A 1 79 ? 28.270 -1.891 -15.907 1.00 72.50 79 ALA A CA 1
ATOM 600 C C . ALA A 1 79 ? 29.361 -0.968 -15.325 1.00 72.50 79 ALA A C 1
ATOM 602 O O . ALA A 1 79 ? 30.120 -0.373 -16.086 1.00 72.50 79 ALA A O 1
ATOM 603 N N . GLY A 1 80 ? 29.441 -0.814 -13.996 1.00 62.75 80 GLY A N 1
ATOM 604 C CA . GLY A 1 80 ? 30.415 0.070 -13.346 1.00 62.75 80 GLY A CA 1
ATOM 605 C C . GLY A 1 80 ? 30.162 1.559 -13.604 1.00 62.75 80 GLY A C 1
ATOM 606 O O . GLY A 1 80 ? 31.002 2.393 -13.270 1.00 62.75 80 GLY A O 1
ATOM 607 N N . ILE A 1 81 ? 29.004 1.903 -14.180 1.00 61.81 81 ILE A N 1
ATOM 608 C CA . ILE A 1 81 ? 28.558 3.282 -14.341 1.00 61.81 81 ILE A CA 1
ATOM 609 C C . ILE A 1 81 ? 28.126 3.731 -12.950 1.00 61.81 81 ILE A C 1
ATOM 611 O O . ILE A 1 81 ? 27.036 3.402 -12.480 1.00 61.81 81 ILE A O 1
ATOM 615 N N . SER A 1 82 ? 29.022 4.429 -12.253 1.00 51.94 82 SER A N 1
ATOM 616 C CA . SER A 1 82 ? 28.702 5.032 -10.967 1.00 51.94 82 SER A CA 1
ATOM 617 C C . SER A 1 82 ? 27.446 5.891 -11.121 1.00 51.94 82 SER A C 1
ATOM 619 O O . SER A 1 82 ? 27.231 6.542 -12.146 1.00 51.94 82 SER A O 1
ATOM 621 N N . SER A 1 83 ? 26.615 5.935 -10.078 1.00 51.69 83 SER A N 1
ATOM 622 C CA . SER A 1 83 ? 25.393 6.754 -10.016 1.00 51.69 83 SER A CA 1
ATOM 623 C C . SER A 1 83 ? 25.627 8.272 -10.222 1.00 51.69 83 SER A C 1
ATOM 625 O O . SER A 1 83 ? 24.690 9.049 -10.065 1.00 51.69 83 SER A O 1
ATOM 627 N N . GLN A 1 84 ? 26.853 8.698 -10.550 1.00 47.72 84 GLN A N 1
ATOM 628 C CA . GLN A 1 84 ? 27.272 10.053 -10.913 1.00 47.72 84 GLN A CA 1
ATOM 629 C C . GLN A 1 84 ? 27.253 10.337 -12.424 1.00 47.72 84 GLN A C 1
ATOM 631 O O . GLN A 1 84 ? 27.366 11.498 -12.810 1.00 47.72 84 GLN A O 1
ATOM 636 N N . GLY A 1 85 ? 27.095 9.326 -13.288 1.00 54.12 85 GLY A N 1
ATOM 637 C CA . GLY A 1 85 ? 26.852 9.516 -14.724 1.00 54.12 85 GLY A CA 1
ATOM 638 C C . GLY A 1 85 ? 25.438 10.043 -14.990 1.00 54.12 85 GLY A C 1
ATOM 639 O O . GLY A 1 85 ? 24.592 9.326 -15.524 1.00 54.12 85 GLY A O 1
ATOM 640 N N . ASP A 1 86 ? 25.176 11.278 -14.564 1.00 65.12 86 ASP A N 1
ATOM 641 C CA . ASP A 1 86 ? 23.851 11.895 -14.433 1.00 65.12 86 ASP A CA 1
ATOM 642 C C . ASP A 1 86 ? 23.074 11.936 -15.760 1.00 65.12 86 ASP A C 1
ATOM 644 O O . ASP A 1 86 ? 21.873 11.701 -15.791 1.00 65.12 86 ASP A O 1
ATOM 648 N N . LEU A 1 87 ? 23.764 12.104 -16.893 1.00 66.06 87 LEU A N 1
ATOM 649 C CA . LEU A 1 87 ? 23.134 12.234 -18.212 1.00 66.06 87 LEU A CA 1
ATOM 650 C C . LEU A 1 87 ? 22.404 10.968 -18.675 1.00 66.06 87 LEU A C 1
ATOM 652 O O . LEU A 1 87 ? 21.259 11.050 -19.107 1.00 66.06 87 LEU A O 1
ATOM 656 N N . GLY A 1 88 ? 23.033 9.793 -18.575 1.00 65.94 88 GLY A N 1
ATOM 657 C CA . GLY A 1 88 ? 22.407 8.543 -19.016 1.00 65.94 88 GLY A CA 1
ATOM 658 C C . GLY A 1 88 ? 21.182 8.212 -18.168 1.00 65.94 88 GLY A C 1
ATOM 659 O O . GLY A 1 88 ? 20.096 7.973 -18.694 1.00 65.94 88 GLY A O 1
ATOM 660 N N . LYS A 1 89 ? 21.331 8.290 -16.840 1.00 68.12 89 LYS A N 1
ATOM 661 C CA . LYS A 1 89 ? 20.238 8.055 -15.891 1.00 68.12 89 LYS A CA 1
ATOM 662 C C . LYS A 1 89 ? 19.119 9.088 -16.039 1.00 68.12 89 LYS A C 1
ATOM 664 O O . LYS A 1 89 ? 17.954 8.708 -15.992 1.00 68.12 89 LYS A O 1
ATOM 669 N N . ALA A 1 90 ? 19.447 10.362 -16.257 1.00 71.06 90 ALA A N 1
ATOM 670 C CA . ALA A 1 90 ? 18.468 11.419 -16.490 1.00 71.06 90 ALA A CA 1
ATOM 671 C C . ALA A 1 90 ? 17.696 11.211 -17.797 1.00 71.06 90 ALA A C 1
ATOM 673 O O . ALA A 1 90 ? 16.479 11.354 -17.789 1.00 71.06 90 ALA A O 1
ATOM 674 N N . ILE A 1 91 ? 18.358 10.806 -18.887 1.00 70.94 91 ILE A N 1
ATOM 675 C CA . ILE A 1 91 ? 17.694 10.500 -20.163 1.00 70.94 91 ILE A CA 1
ATOM 676 C C . ILE A 1 91 ? 16.762 9.294 -20.010 1.00 70.94 91 ILE A C 1
ATOM 678 O O . ILE A 1 91 ? 15.613 9.359 -20.439 1.00 70.94 91 ILE A O 1
ATOM 682 N N . PHE A 1 92 ? 17.208 8.215 -19.358 1.00 72.12 92 PHE A N 1
ATOM 683 C CA . PHE A 1 92 ? 16.356 7.043 -19.123 1.00 72.12 92 PHE A CA 1
ATOM 684 C C . PHE A 1 92 ? 15.186 7.352 -18.188 1.00 72.12 92 PHE A C 1
ATOM 686 O O . PHE A 1 92 ? 14.058 6.962 -18.478 1.00 72.12 92 PHE A O 1
ATOM 693 N N . ASN A 1 93 ? 15.421 8.094 -17.105 1.00 73.44 93 ASN A N 1
ATOM 694 C CA . ASN A 1 93 ? 14.360 8.529 -16.199 1.00 73.44 93 ASN A CA 1
ATOM 695 C C . ASN A 1 93 ? 13.394 9.508 -16.866 1.00 73.44 93 ASN A C 1
ATOM 697 O O . ASN A 1 93 ? 12.220 9.513 -16.520 1.00 73.44 93 ASN A O 1
ATOM 701 N N . TRP A 1 94 ? 13.861 10.330 -17.804 1.00 75.75 94 TRP A N 1
ATOM 702 C CA . TRP A 1 94 ? 13.002 11.201 -18.600 1.00 75.75 94 TRP A CA 1
ATOM 703 C C . TRP A 1 94 ? 12.158 10.399 -19.597 1.00 75.75 94 TRP A C 1
ATOM 705 O O . TRP A 1 94 ? 10.969 10.666 -19.734 1.00 75.75 94 TRP A O 1
ATOM 715 N N . LEU A 1 95 ? 12.741 9.383 -20.241 1.00 80.44 95 LEU A N 1
ATOM 716 C CA . LEU A 1 95 ? 12.062 8.565 -21.248 1.00 80.44 95 LEU A CA 1
ATOM 717 C C . LEU A 1 95 ? 11.053 7.574 -20.641 1.00 80.44 95 LEU A C 1
ATOM 719 O O . LEU A 1 95 ? 10.005 7.320 -21.226 1.00 80.44 95 LEU A O 1
ATOM 723 N N . LEU A 1 96 ? 11.379 6.995 -19.484 1.00 85.12 96 LEU A N 1
ATOM 724 C CA . LEU A 1 96 ? 10.591 5.951 -18.811 1.00 85.12 96 LEU A CA 1
ATOM 725 C C . LEU A 1 96 ? 9.873 6.457 -17.553 1.00 85.12 96 LEU A C 1
ATOM 727 O O . LEU A 1 96 ? 9.195 5.687 -16.867 1.00 85.12 96 LEU A O 1
ATOM 731 N N . GLY A 1 97 ? 10.045 7.737 -17.227 1.00 84.50 97 GLY A N 1
ATOM 732 C CA . GLY A 1 97 ? 9.347 8.416 -16.147 1.00 84.50 97 GLY A CA 1
ATOM 733 C C . GLY A 1 97 ? 7.919 8.724 -16.556 1.00 84.50 97 GLY A C 1
ATOM 734 O O . GLY A 1 97 ? 7.670 9.534 -17.445 1.00 84.50 97 GLY A O 1
ATOM 735 N N . ILE A 1 98 ? 6.974 8.098 -15.873 1.00 86.31 98 ILE A N 1
ATOM 736 C CA . ILE A 1 98 ? 5.554 8.352 -16.051 1.00 86.31 98 ILE A CA 1
ATOM 737 C C . ILE A 1 98 ? 5.100 9.331 -14.978 1.00 86.31 98 ILE A C 1
ATOM 739 O O . ILE A 1 98 ? 5.432 9.199 -13.798 1.00 86.31 98 ILE A O 1
ATOM 743 N N . LYS A 1 99 ? 4.314 10.316 -15.410 1.00 88.50 99 LYS A N 1
ATOM 744 C CA . LYS A 1 99 ? 3.621 11.264 -14.545 1.00 88.50 99 LYS A CA 1
ATOM 745 C C . LYS A 1 99 ? 2.126 11.133 -14.767 1.00 88.50 99 LYS A C 1
ATOM 747 O O . LYS A 1 99 ? 1.654 11.228 -15.898 1.00 88.50 99 LYS A O 1
ATOM 752 N N . GLN A 1 100 ? 1.399 10.911 -13.687 1.00 85.31 100 GLN A N 1
ATOM 753 C CA . GLN A 1 100 ? -0.049 10.824 -13.664 1.00 85.31 100 GLN A CA 1
ATOM 754 C C . GLN A 1 100 ? -0.604 11.988 -12.840 1.00 85.31 100 GLN A C 1
ATOM 756 O O . GLN A 1 100 ? -0.110 12.305 -11.755 1.00 85.31 100 GLN A O 1
ATOM 761 N N . TYR A 1 101 ? -1.642 12.617 -13.380 1.00 88.81 101 TYR A N 1
ATOM 762 C CA . TYR A 1 101 ? -2.378 13.706 -12.751 1.00 88.81 101 TYR A CA 1
ATOM 763 C C . TYR A 1 101 ? -3.832 13.281 -12.563 1.00 88.81 101 TYR A C 1
ATOM 765 O O . TYR A 1 101 ? -4.333 12.457 -13.326 1.00 88.81 101 TYR A O 1
ATOM 773 N N . HIS A 1 102 ? -4.503 13.880 -11.580 1.00 87.44 102 HIS A N 1
ATOM 774 C CA . HIS A 1 102 ? -5.953 13.774 -11.373 1.00 87.44 102 HIS A CA 1
ATOM 775 C C . HIS A 1 102 ? -6.511 12.380 -11.056 1.00 87.44 102 HIS A C 1
ATOM 777 O O . HIS A 1 102 ? -7.726 12.227 -11.060 1.00 87.44 102 HIS A O 1
ATOM 783 N N . LYS A 1 103 ? -5.665 11.389 -10.756 1.00 91.81 103 LYS A N 1
ATOM 784 C CA . LYS A 1 103 ? -6.130 10.068 -10.322 1.00 91.81 103 LYS A CA 1
ATOM 785 C C . LYS A 1 103 ? -6.274 10.010 -8.814 1.00 91.81 103 LYS A C 1
ATOM 787 O O . LYS A 1 103 ? -5.363 10.458 -8.114 1.00 91.81 103 LYS A O 1
ATOM 792 N N . SER A 1 104 ? -7.369 9.446 -8.321 1.00 95.31 104 SER A N 1
ATOM 793 C CA . SER A 1 104 ? -7.547 9.206 -6.888 1.00 95.31 104 SER A CA 1
ATOM 794 C C . SER A 1 104 ? -6.649 8.067 -6.400 1.00 95.31 104 SER A C 1
ATOM 796 O O . SER A 1 104 ? -6.194 7.234 -7.189 1.00 95.31 104 SER A O 1
ATOM 798 N N . TYR A 1 105 ? -6.401 7.971 -5.090 1.00 95.88 105 TYR A N 1
ATOM 799 C CA . TYR A 1 105 ? -5.704 6.794 -4.560 1.00 95.88 105 TYR A CA 1
ATOM 800 C C . TYR A 1 105 ? -6.464 5.497 -4.844 1.00 95.88 105 TYR A C 1
ATOM 802 O O . TYR A 1 105 ? -5.817 4.480 -5.066 1.00 95.88 105 TYR A O 1
ATOM 810 N N . GLY A 1 106 ? -7.800 5.515 -4.892 1.00 95.56 106 GLY A N 1
ATOM 811 C CA . GLY A 1 106 ? -8.576 4.338 -5.286 1.00 95.56 106 GLY A CA 1
ATOM 812 C C . GLY A 1 106 ? -8.233 3.857 -6.698 1.00 95.56 106 GLY A C 1
ATOM 813 O O . GLY A 1 106 ? -7.990 2.668 -6.903 1.00 95.56 106 GLY A O 1
ATOM 814 N N . GLU A 1 107 ? -8.128 4.782 -7.652 1.00 96.19 107 GLU A N 1
ATOM 815 C CA . GLU A 1 107 ? -7.733 4.475 -9.032 1.00 96.19 107 GLU A CA 1
ATOM 816 C C . GLU A 1 107 ? -6.275 4.011 -9.114 1.00 96.19 107 GLU A C 1
ATOM 818 O O . GLU A 1 107 ? -5.984 3.009 -9.765 1.00 96.19 107 GLU A O 1
ATOM 823 N N . LEU A 1 108 ? -5.359 4.680 -8.406 1.00 96.00 108 LEU A N 1
ATOM 824 C CA . LEU A 1 108 ? -3.943 4.299 -8.376 1.00 96.00 108 LEU A CA 1
ATOM 825 C C . LEU A 1 108 ? -3.728 2.909 -7.764 1.00 96.00 108 LEU A C 1
ATOM 827 O O . LEU A 1 108 ? -2.917 2.139 -8.271 1.00 96.00 108 LEU A O 1
ATOM 831 N N . ILE A 1 109 ? -4.458 2.572 -6.697 1.00 96.62 109 ILE A N 1
ATOM 832 C CA . ILE A 1 109 ? -4.430 1.237 -6.086 1.00 96.62 109 ILE A CA 1
ATOM 833 C C . ILE A 1 109 ? -4.966 0.202 -7.075 1.00 96.62 109 ILE A C 1
ATOM 835 O O . ILE A 1 109 ? -4.345 -0.843 -7.250 1.00 96.62 109 ILE A O 1
ATOM 839 N N . ALA A 1 110 ? -6.087 0.478 -7.743 1.00 95.94 110 ALA A N 1
ATOM 840 C CA . ALA A 1 110 ? -6.642 -0.437 -8.735 1.00 95.94 110 ALA A CA 1
ATOM 841 C C . ALA A 1 110 ? -5.670 -0.679 -9.903 1.00 95.94 110 ALA A C 1
ATOM 843 O O . ALA A 1 110 ? -5.467 -1.827 -10.298 1.00 95.94 110 ALA A O 1
ATOM 844 N N . GLU A 1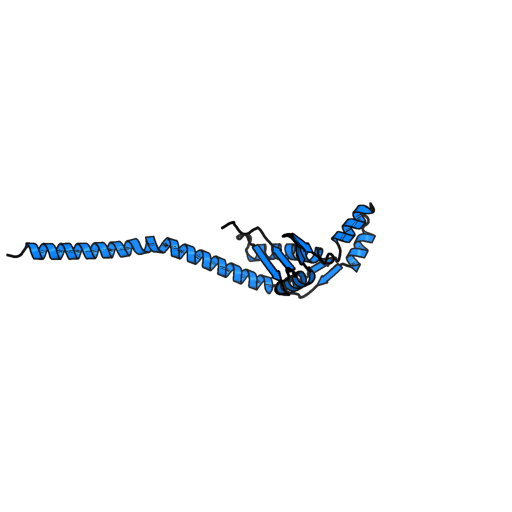 111 ? -5.031 0.375 -10.417 1.00 94.56 111 GLU A N 1
ATOM 845 C CA . GLU A 1 111 ? -4.019 0.279 -11.476 1.00 94.56 111 GLU A CA 1
ATOM 846 C C . GLU A 1 111 ? -2.791 -0.509 -11.039 1.00 94.56 111 GLU A C 1
ATOM 848 O O . GLU A 1 111 ? -2.327 -1.379 -11.780 1.00 94.56 111 GLU A O 1
ATOM 853 N N . ASP A 1 112 ? -2.286 -0.246 -9.834 1.00 95.00 112 ASP A N 1
ATOM 854 C CA . ASP A 1 112 ? -1.168 -0.996 -9.280 1.00 95.00 112 ASP A CA 1
ATOM 855 C C . ASP A 1 112 ? -1.512 -2.485 -9.218 1.00 95.00 112 ASP A C 1
ATOM 857 O O . ASP A 1 112 ? -0.851 -3.296 -9.867 1.00 95.00 112 ASP A O 1
ATOM 861 N N . LEU A 1 113 ? -2.610 -2.839 -8.543 1.00 95.00 113 LEU A N 1
ATOM 862 C CA . LEU A 1 113 ? -3.060 -4.222 -8.387 1.00 95.00 113 LEU A CA 1
ATOM 863 C C . LEU A 1 113 ? -3.263 -4.921 -9.736 1.00 95.00 113 LEU A C 1
ATOM 865 O O . LEU A 1 113 ? -2.822 -6.060 -9.902 1.00 95.00 113 LEU A O 1
ATOM 869 N N . ALA A 1 114 ? -3.885 -4.238 -10.697 1.00 93.38 114 ALA A N 1
ATOM 870 C CA . ALA A 1 114 ? -4.107 -4.768 -12.036 1.00 93.38 114 ALA A CA 1
ATOM 871 C C . ALA A 1 114 ? -2.796 -4.992 -12.800 1.00 93.38 114 ALA A C 1
ATOM 873 O O . ALA A 1 114 ? -2.710 -5.909 -13.614 1.00 93.38 114 ALA A O 1
ATOM 874 N N . SER A 1 115 ? -1.771 -4.180 -12.538 1.00 92.44 115 SER A N 1
ATOM 875 C CA . SER A 1 115 ? -0.505 -4.229 -13.267 1.00 92.44 115 SER A CA 1
ATOM 876 C C . SER A 1 115 ? 0.489 -5.259 -12.734 1.00 92.44 115 SER A C 1
ATOM 878 O O . SER A 1 115 ? 1.366 -5.668 -13.486 1.00 92.44 115 SER A O 1
ATOM 880 N N . GLN A 1 116 ? 0.405 -5.673 -11.465 1.00 93.00 116 GLN A N 1
ATOM 881 C CA . GLN A 1 116 ? 1.456 -6.484 -10.833 1.00 93.00 116 GLN A CA 1
ATOM 882 C C . GLN A 1 116 ? 1.578 -7.902 -11.414 1.00 93.00 116 GLN A C 1
ATOM 884 O O . GLN A 1 116 ? 2.691 -8.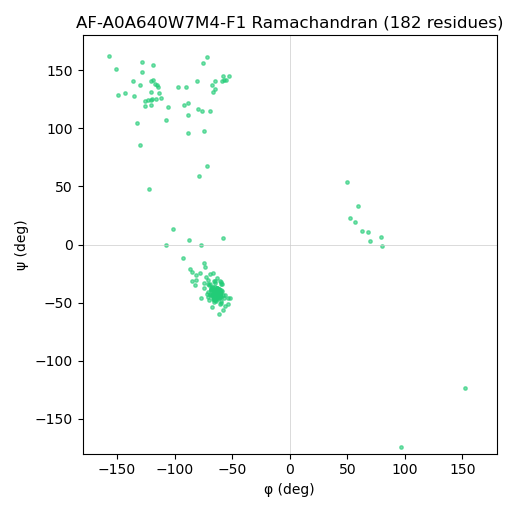431 -11.503 1.00 93.00 116 GLN A O 1
ATOM 889 N N . PHE A 1 117 ? 0.455 -8.523 -11.788 1.00 92.06 117 PHE A N 1
ATOM 890 C CA . PHE A 1 117 ? 0.400 -9.918 -12.245 1.00 92.06 117 PHE A CA 1
ATOM 891 C C . PHE A 1 117 ? 1.139 -10.871 -11.285 1.00 92.06 117 PHE A C 1
ATOM 893 O O . PHE A 1 117 ? 2.062 -11.588 -11.673 1.00 92.06 117 PHE A O 1
ATOM 900 N N . LEU A 1 118 ? 0.784 -10.827 -10.000 1.00 93.31 118 LEU A N 1
ATOM 901 C CA . LEU A 1 118 ? 1.283 -11.751 -8.987 1.00 93.31 118 LEU A CA 1
ATOM 902 C C . LEU A 1 118 ? 0.754 -13.159 -9.251 1.00 93.31 118 LEU A C 1
ATOM 904 O O . LEU A 1 118 ? -0.434 -13.325 -9.516 1.00 93.31 118 LEU A O 1
ATOM 908 N N . LEU A 1 119 ? 1.622 -14.157 -9.114 1.00 90.81 119 LEU A N 1
ATOM 909 C CA . LEU A 1 119 ? 1.274 -15.571 -9.135 1.00 90.81 119 LEU A CA 1
ATOM 910 C C . LEU A 1 119 ? 1.799 -16.241 -7.860 1.00 90.81 119 LEU A C 1
ATOM 912 O O . LEU A 1 119 ? 3.012 -16.260 -7.639 1.00 90.81 119 LEU A O 1
ATOM 916 N N . SER A 1 120 ? 0.923 -16.806 -7.028 1.00 85.62 120 SER A N 1
ATOM 917 C CA . SER A 1 120 ? 1.364 -17.537 -5.832 1.00 85.62 120 SER A CA 1
ATOM 918 C C . SER A 1 120 ? 1.623 -19.007 -6.163 1.00 85.62 120 SER A C 1
ATOM 920 O O . SER A 1 120 ? 0.697 -19.775 -6.418 1.00 85.62 120 SER A O 1
ATOM 922 N N . LEU A 1 121 ? 2.889 -19.422 -6.128 1.00 84.44 121 LEU A N 1
ATOM 923 C CA . LEU A 1 121 ? 3.313 -20.809 -6.332 1.00 84.44 121 LEU A CA 1
ATOM 924 C C . LEU A 1 121 ? 4.051 -21.298 -5.083 1.00 84.44 121 LEU A C 1
ATOM 926 O O . LEU A 1 121 ? 5.012 -20.676 -4.636 1.00 84.44 121 LEU A O 1
ATOM 930 N N . GLY A 1 122 ? 3.600 -22.410 -4.496 1.00 81.06 122 GLY A N 1
ATOM 931 C CA . GLY A 1 122 ? 4.272 -23.021 -3.339 1.00 81.06 122 GLY A CA 1
ATOM 932 C C . GLY A 1 122 ? 4.377 -22.107 -2.109 1.00 81.06 122 GLY A C 1
ATOM 933 O O . GLY A 1 122 ? 5.372 -22.159 -1.392 1.00 81.06 122 GLY A O 1
ATOM 934 N N . GLY A 1 123 ? 3.386 -21.234 -1.892 1.00 81.50 123 GLY A N 1
ATOM 935 C CA . GLY A 1 123 ? 3.364 -20.286 -0.770 1.00 81.50 123 GLY A CA 1
ATOM 936 C C . GLY A 1 123 ? 4.229 -19.034 -0.960 1.00 81.50 123 GLY A C 1
ATOM 937 O O . GLY A 1 123 ? 4.362 -18.251 -0.022 1.00 81.50 123 GLY A O 1
ATOM 938 N N . LYS A 1 124 ? 4.811 -18.827 -2.149 1.00 85.56 124 LYS A N 1
ATOM 939 C CA . LYS A 1 124 ? 5.549 -17.608 -2.508 1.00 85.56 124 LYS A CA 1
ATOM 940 C C . LYS A 1 124 ? 4.841 -16.860 -3.628 1.00 85.56 124 LYS A C 1
ATOM 942 O O . LYS A 1 124 ? 4.421 -17.475 -4.605 1.00 85.56 124 LYS A O 1
ATOM 947 N N . ASP A 1 125 ? 4.766 -15.540 -3.491 1.00 88.00 125 ASP A N 1
ATOM 948 C CA . ASP A 1 125 ? 4.203 -14.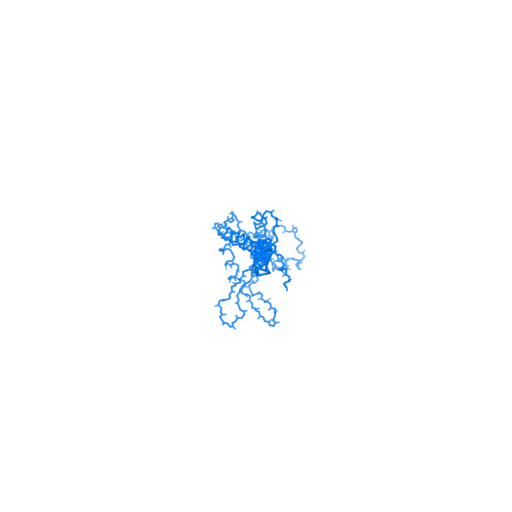649 -4.505 1.00 88.00 125 ASP A CA 1
ATOM 949 C C . ASP A 1 125 ? 5.300 -14.234 -5.493 1.00 88.00 125 ASP A C 1
ATOM 951 O O . ASP A 1 125 ? 6.313 -13.645 -5.107 1.00 88.00 125 ASP A O 1
ATOM 955 N N . TYR A 1 126 ? 5.097 -14.532 -6.774 1.00 89.50 126 TYR A N 1
ATOM 956 C CA . TYR A 1 126 ? 5.989 -14.146 -7.863 1.00 89.50 126 TYR A CA 1
ATOM 957 C C . TYR A 1 126 ? 5.360 -13.011 -8.661 1.00 89.50 126 TYR A C 1
ATOM 959 O O . TYR A 1 126 ? 4.295 -13.179 -9.250 1.00 89.50 126 TYR A O 1
ATOM 967 N N . ARG A 1 127 ? 6.019 -11.850 -8.700 1.00 89.88 127 ARG A N 1
ATOM 968 C CA . ARG A 1 127 ? 5.601 -10.727 -9.546 1.00 89.88 127 ARG A CA 1
ATOM 969 C C . ARG A 1 127 ? 6.066 -10.956 -10.978 1.00 89.88 127 ARG A C 1
ATOM 971 O O . ARG A 1 127 ? 7.268 -10.971 -11.228 1.00 89.88 127 ARG A O 1
ATOM 978 N N . MET A 1 128 ? 5.119 -11.090 -11.905 1.00 89.81 128 MET A N 1
ATOM 979 C CA . MET A 1 128 ? 5.433 -11.281 -13.323 1.00 89.81 128 MET A CA 1
ATOM 980 C C . MET A 1 128 ? 5.731 -9.949 -14.023 1.00 89.81 128 MET A C 1
ATOM 982 O O . MET A 1 128 ? 6.608 -9.895 -14.883 1.00 89.81 128 MET A O 1
ATOM 986 N N . ASN A 1 129 ? 5.055 -8.857 -13.643 1.00 89.75 129 ASN A N 1
ATOM 987 C CA . ASN A 1 129 ? 5.342 -7.538 -14.205 1.00 89.75 129 ASN A CA 1
ATOM 988 C C . ASN A 1 129 ? 6.435 -6.806 -13.417 1.00 89.75 129 ASN A C 1
ATOM 990 O O . ASN A 1 129 ? 6.180 -6.130 -12.420 1.00 89.75 129 ASN A O 1
ATOM 994 N N . ILE A 1 130 ? 7.671 -6.910 -13.894 1.00 86.38 130 ILE A N 1
ATOM 995 C CA . ILE A 1 130 ? 8.819 -6.204 -13.307 1.00 86.38 130 ILE A CA 1
ATOM 996 C C . ILE A 1 130 ? 8.841 -4.703 -13.639 1.00 86.38 130 ILE A C 1
ATOM 998 O O . ILE A 1 130 ? 9.541 -3.932 -12.987 1.00 86.38 130 ILE A O 1
ATOM 1002 N N . LEU A 1 131 ? 8.077 -4.252 -14.641 1.00 87.75 131 LEU A N 1
ATOM 1003 C CA . LEU A 1 131 ? 8.138 -2.865 -15.109 1.00 87.75 131 LEU A CA 1
ATOM 1004 C C . LEU A 1 131 ? 7.501 -1.892 -14.113 1.00 87.75 131 LEU A C 1
ATOM 1006 O O . LEU A 1 131 ? 7.911 -0.736 -14.057 1.00 87.75 131 LEU A O 1
ATOM 1010 N N . THR A 1 132 ? 6.530 -2.348 -13.321 1.00 89.31 132 THR A N 1
ATOM 1011 C CA . THR A 1 132 ? 5.734 -1.503 -12.419 1.00 89.31 132 THR A CA 1
ATOM 1012 C C . THR A 1 132 ? 6.170 -1.583 -10.956 1.00 89.31 132 THR A C 1
ATOM 1014 O O . THR A 1 132 ? 5.491 -1.069 -10.078 1.00 89.31 132 THR A O 1
ATOM 1017 N N . GLN A 1 133 ? 7.340 -2.154 -10.653 1.00 90.88 133 GLN A N 1
ATOM 1018 C CA . GLN A 1 133 ? 7.823 -2.248 -9.267 1.00 90.88 133 GLN A CA 1
ATOM 1019 C C . GLN A 1 133 ? 7.990 -0.882 -8.577 1.00 90.88 133 GLN A C 1
ATOM 1021 O O . GLN A 1 133 ? 7.627 -0.737 -7.410 1.00 90.88 133 GLN A O 1
ATOM 1026 N N . ASP A 1 134 ? 8.483 0.135 -9.296 1.00 91.38 134 ASP A N 1
ATOM 1027 C CA . ASP A 1 134 ? 8.606 1.498 -8.753 1.00 91.38 134 ASP A CA 1
ATOM 1028 C C . ASP A 1 134 ? 7.234 2.163 -8.544 1.00 91.38 134 ASP A C 1
ATOM 1030 O O . ASP A 1 134 ? 7.113 3.012 -7.666 1.00 91.38 134 ASP A O 1
ATOM 1034 N N . PHE A 1 135 ? 6.199 1.752 -9.295 1.00 93.56 135 PHE A N 1
ATOM 1035 C CA . PHE A 1 135 ? 4.817 2.197 -9.078 1.00 93.56 135 PHE A CA 1
ATOM 1036 C C . PHE A 1 135 ? 4.352 1.769 -7.686 1.00 93.56 135 PHE A C 1
ATOM 1038 O O . PHE A 1 135 ? 4.050 2.624 -6.856 1.00 93.56 135 PHE A O 1
ATOM 1045 N N . ASP A 1 136 ? 4.358 0.460 -7.416 1.00 94.00 136 ASP A N 1
ATOM 1046 C CA . ASP A 1 136 ? 3.951 -0.133 -6.135 1.00 94.00 136 ASP A CA 1
ATOM 1047 C C . ASP A 1 136 ? 4.711 0.507 -4.965 1.00 94.00 136 ASP A C 1
ATOM 1049 O O . ASP A 1 136 ? 4.121 0.934 -3.972 1.00 94.00 136 ASP A O 1
ATOM 1053 N N . LYS A 1 137 ? 6.035 0.657 -5.103 1.00 93.75 137 LYS A N 1
ATOM 1054 C CA . LYS A 1 137 ? 6.871 1.266 -4.064 1.00 93.75 137 LYS A CA 1
ATOM 1055 C C . LYS A 1 137 ? 6.456 2.706 -3.752 1.00 93.75 137 LYS A C 1
ATOM 1057 O O . L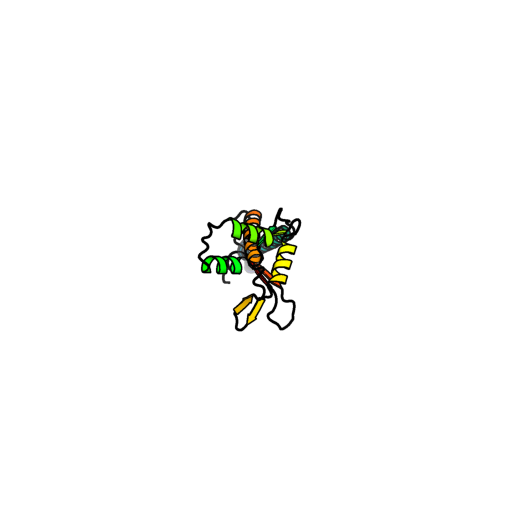YS A 1 137 ? 6.236 3.041 -2.588 1.00 93.75 137 LYS A O 1
ATOM 1062 N N . ARG A 1 138 ? 6.327 3.557 -4.771 1.00 94.31 138 ARG A N 1
ATOM 1063 C CA . ARG A 1 138 ? 5.961 4.969 -4.577 1.00 94.31 138 ARG A CA 1
ATOM 1064 C C . ARG A 1 138 ? 4.526 5.138 -4.113 1.00 94.31 138 ARG A C 1
ATOM 1066 O O . ARG A 1 138 ? 4.241 6.042 -3.330 1.00 94.31 138 ARG A O 1
ATOM 1073 N N . LEU A 1 139 ? 3.625 4.268 -4.562 1.00 95.81 139 LEU A N 1
ATOM 1074 C CA . LEU A 1 139 ? 2.249 4.257 -4.092 1.00 95.81 139 LEU A CA 1
ATOM 1075 C C . LEU A 1 139 ? 2.195 3.932 -2.593 1.00 95.81 139 LEU A C 1
ATOM 1077 O O . LEU A 1 139 ? 1.558 4.672 -1.846 1.00 95.81 139 LEU A O 1
ATOM 1081 N N . LYS A 1 140 ? 2.918 2.901 -2.133 1.00 96.06 140 LYS A N 1
ATOM 1082 C CA . LYS A 1 140 ? 3.040 2.559 -0.702 1.00 96.06 140 LYS A CA 1
ATOM 1083 C C . LYS A 1 140 ? 3.577 3.724 0.127 1.00 96.06 140 LYS A C 1
ATOM 1085 O O . LYS A 1 140 ? 3.018 4.031 1.179 1.00 96.06 140 LYS A O 1
ATOM 1090 N N . GLU A 1 1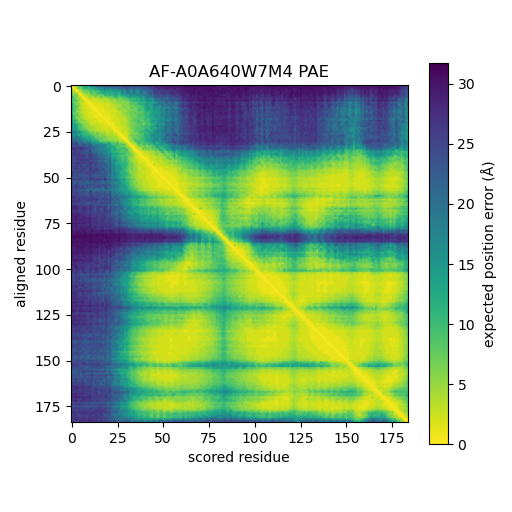41 ? 4.636 4.381 -0.344 1.00 95.25 141 GLU A N 1
ATOM 1091 C CA . GLU A 1 141 ? 5.236 5.543 0.327 1.00 95.25 141 GLU A CA 1
ATOM 1092 C C . GLU A 1 141 ? 4.237 6.707 0.441 1.00 95.25 141 GLU A C 1
ATOM 1094 O O . GLU A 1 141 ? 4.056 7.273 1.522 1.00 95.25 141 GLU A O 1
ATOM 1099 N N . ASN A 1 142 ? 3.532 7.022 -0.649 1.00 94.94 142 ASN A N 1
ATOM 1100 C CA . ASN A 1 142 ? 2.537 8.090 -0.673 1.00 94.94 142 ASN A CA 1
ATOM 1101 C C . ASN A 1 142 ? 1.328 7.781 0.217 1.00 94.94 142 ASN A C 1
ATOM 1103 O O . ASN A 1 142 ? 0.935 8.634 1.008 1.00 94.94 142 ASN A O 1
ATOM 1107 N N . ILE A 1 143 ? 0.771 6.570 0.136 1.00 95.50 143 ILE A N 1
ATOM 1108 C CA . ILE A 1 143 ? -0.345 6.144 0.993 1.00 95.50 143 ILE A CA 1
ATOM 1109 C C . ILE A 1 143 ? 0.068 6.196 2.460 1.00 95.50 143 ILE A C 1
ATOM 1111 O O . ILE A 1 143 ? -0.674 6.725 3.282 1.00 95.50 143 ILE A O 1
ATOM 1115 N N . SER A 1 144 ? 1.258 5.692 2.802 1.00 94.50 144 SER A N 1
ATOM 1116 C CA . SER A 1 144 ? 1.732 5.726 4.184 1.00 94.50 144 SER A CA 1
ATOM 1117 C C . SER A 1 144 ? 1.842 7.156 4.704 1.00 94.50 144 SER A C 1
ATOM 1119 O O . SER A 1 144 ? 1.514 7.410 5.860 1.00 94.50 144 SER A O 1
ATOM 1121 N N . LYS A 1 145 ? 2.307 8.091 3.871 1.00 93.25 145 LYS A N 1
ATOM 1122 C CA . LYS A 1 145 ? 2.410 9.504 4.235 1.00 93.25 145 LYS A CA 1
ATOM 1123 C C . LYS A 1 145 ? 1.038 10.145 4.428 1.00 93.25 145 LYS A C 1
ATOM 1125 O O . LYS A 1 145 ? 0.876 10.897 5.383 1.00 93.25 145 LYS A O 1
ATOM 1130 N N . GLU A 1 146 ? 0.077 9.873 3.550 1.00 93.56 146 GLU A N 1
ATOM 1131 C CA . GLU A 1 146 ? -1.267 10.447 3.671 1.00 93.56 146 GLU A CA 1
ATOM 1132 C C . GLU A 1 146 ? -2.056 9.838 4.832 1.00 93.56 146 GLU A C 1
ATOM 1134 O O . GLU A 1 146 ? -2.626 10.589 5.615 1.00 93.56 146 GLU A O 1
ATOM 1139 N N . LEU A 1 147 ? -2.012 8.520 5.040 1.00 93.19 147 LEU A N 1
ATOM 1140 C CA . LEU A 1 147 ? -2.662 7.891 6.196 1.00 93.19 147 LEU A CA 1
ATOM 1141 C C . LEU A 1 147 ? -2.082 8.382 7.524 1.00 93.19 147 LEU A C 1
ATOM 1143 O O . LEU A 1 147 ? -2.841 8.649 8.447 1.00 93.19 147 LEU A O 1
ATOM 1147 N N . ASN A 1 148 ? -0.765 8.594 7.612 1.00 92.25 148 ASN A N 1
ATOM 1148 C CA . ASN A 1 148 ? -0.162 9.208 8.799 1.00 92.25 148 ASN A CA 1
ATOM 1149 C C . ASN A 1 148 ? -0.688 10.628 9.069 1.00 92.25 148 ASN A C 1
ATOM 1151 O O . ASN A 1 148 ? -0.744 11.032 10.226 1.00 92.25 148 ASN A O 1
ATOM 1155 N N . LYS A 1 149 ? -1.057 11.389 8.030 1.00 91.81 149 LYS A N 1
ATOM 1156 C CA . LYS A 1 149 ? -1.668 12.716 8.197 1.00 91.81 149 LYS A CA 1
ATOM 1157 C C . LYS A 1 149 ? -3.138 12.618 8.590 1.00 91.81 149 LYS A C 1
ATOM 1159 O O . LYS A 1 149 ? -3.541 13.326 9.499 1.00 91.81 149 LYS A O 1
ATOM 1164 N N . ILE A 1 150 ? -3.911 11.761 7.917 1.00 91.12 150 ILE A N 1
ATOM 1165 C CA . ILE A 1 150 ? -5.347 11.559 8.182 1.00 91.12 150 ILE A CA 1
ATOM 1166 C C . ILE A 1 150 ? -5.559 11.076 9.621 1.00 91.12 150 ILE A C 1
ATOM 1168 O O . ILE A 1 150 ? -6.433 11.574 10.314 1.00 91.12 150 ILE A O 1
ATOM 1172 N N . LEU A 1 151 ? -4.717 10.148 10.080 1.00 89.38 151 LEU A N 1
ATOM 1173 C CA . LEU A 1 151 ? -4.772 9.571 11.426 1.00 89.38 151 LEU A CA 1
ATOM 1174 C C . LEU A 1 151 ? -3.987 10.381 12.471 1.00 89.38 151 LEU A C 1
ATOM 1176 O O . LEU A 1 151 ? -3.830 9.926 13.606 1.00 89.38 151 LEU A O 1
ATOM 1180 N N . GLU A 1 152 ? -3.421 11.527 12.077 1.00 85.88 152 GLU A N 1
ATOM 1181 C CA . GLU A 1 152 ? -2.620 12.423 12.926 1.00 85.88 152 GLU A CA 1
ATOM 1182 C C . GLU A 1 152 ? -1.461 11.733 13.680 1.00 85.88 152 GLU A C 1
ATOM 1184 O O . GLU A 1 152 ? -0.992 12.206 14.712 1.00 85.88 152 GLU A O 1
ATOM 1189 N N . GLY A 1 153 ? -0.983 10.589 13.183 1.00 76.50 153 GLY A N 1
ATOM 1190 C CA . GLY A 1 153 ? 0.050 9.776 13.834 1.00 76.50 153 GLY A CA 1
ATOM 1191 C C . GLY A 1 153 ? -0.381 9.073 15.130 1.00 76.50 153 GLY A C 1
ATOM 1192 O O . GLY A 1 153 ? 0.444 8.393 15.741 1.00 76.50 153 GLY A O 1
ATOM 1193 N N . ASN A 1 154 ? -1.648 9.186 15.536 1.00 77.75 154 ASN A N 1
ATOM 1194 C CA . ASN A 1 154 ? -2.166 8.590 16.773 1.00 77.75 154 ASN A CA 1
ATOM 1195 C C . ASN A 1 154 ? -2.437 7.086 16.633 1.00 77.75 154 ASN A C 1
ATOM 1197 O O . ASN A 1 154 ? -2.399 6.346 17.616 1.00 77.75 154 ASN A O 1
ATOM 1201 N N . TYR A 1 155 ? -2.664 6.622 15.403 1.00 81.50 155 TYR A N 1
ATOM 1202 C CA . TYR A 1 155 ? -3.022 5.240 15.112 1.00 81.50 155 TYR A CA 1
ATOM 1203 C C . TYR A 1 155 ? -1.972 4.544 14.250 1.00 81.50 155 TYR A C 1
ATOM 1205 O O . TYR A 1 155 ? -1.467 5.082 13.263 1.00 81.50 155 TYR A O 1
ATOM 1213 N N . LYS A 1 156 ? -1.684 3.287 14.597 1.00 87.00 156 LYS A N 1
ATOM 1214 C CA . LYS A 1 156 ? -1.021 2.354 13.681 1.00 87.00 156 LYS A CA 1
ATOM 1215 C C . LYS A 1 156 ? -2.071 1.799 12.726 1.00 87.00 156 LYS A C 1
ATOM 1217 O O . LYS A 1 156 ? -3.172 1.475 13.152 1.00 87.00 156 LYS A O 1
ATOM 1222 N N . PHE A 1 157 ? -1.710 1.630 11.461 1.00 90.06 157 PHE A N 1
ATOM 1223 C CA . PHE A 1 157 ? -2.620 1.112 10.443 1.00 90.06 157 PHE A CA 1
ATOM 1224 C C . PHE A 1 157 ? -2.004 -0.059 9.675 1.00 90.06 157 PHE A C 1
ATOM 1226 O O . PHE A 1 157 ? -0.779 -0.193 9.577 1.00 90.06 157 PHE A O 1
ATOM 1233 N N . ASN A 1 158 ? -2.883 -0.881 9.101 1.00 92.94 158 ASN A N 1
ATOM 1234 C CA . ASN A 1 158 ? -2.565 -1.853 8.065 1.00 92.94 158 ASN A CA 1
ATOM 1235 C C . ASN A 1 158 ? -3.605 -1.722 6.949 1.00 92.94 158 ASN A C 1
ATOM 1237 O O . ASN A 1 158 ? -4.738 -2.173 7.101 1.00 92.94 158 ASN A O 1
ATOM 1241 N N . LEU A 1 159 ? -3.226 -1.111 5.830 1.00 94.19 159 LEU A N 1
ATOM 1242 C CA . LEU A 1 159 ? -4.052 -1.112 4.629 1.00 94.19 159 LEU A CA 1
ATOM 1243 C C . LEU A 1 159 ? -3.647 -2.308 3.772 1.00 94.19 159 LEU A C 1
ATOM 1245 O O . LEU A 1 159 ? -2.503 -2.382 3.322 1.00 94.19 159 LEU A O 1
ATOM 1249 N N . THR A 1 160 ? -4.584 -3.216 3.511 1.00 94.38 160 THR A N 1
ATOM 1250 C CA . THR A 1 160 ? -4.380 -4.339 2.592 1.00 94.38 160 THR A CA 1
ATOM 1251 C C . THR A 1 160 ? -5.430 -4.308 1.490 1.00 94.38 160 THR A C 1
ATOM 1253 O O . THR A 1 160 ? -6.623 -4.370 1.768 1.00 94.38 160 THR A O 1
ATOM 1256 N N . ALA A 1 161 ? -4.982 -4.288 0.238 1.00 94.62 161 ALA A N 1
ATOM 1257 C CA . ALA A 1 161 ? -5.837 -4.430 -0.933 1.00 94.62 161 ALA A CA 1
ATOM 1258 C C . ALA A 1 161 ? -5.398 -5.650 -1.750 1.00 94.62 161 ALA A C 1
ATOM 1260 O O . ALA A 1 161 ? -4.205 -5.944 -1.875 1.00 94.62 161 ALA A O 1
ATOM 1261 N N . LYS A 1 162 ? -6.372 -6.392 -2.276 1.00 93.56 162 LYS A N 1
ATOM 1262 C CA . LYS A 1 162 ? -6.147 -7.600 -3.073 1.00 93.56 162 LYS A CA 1
ATOM 1263 C C . LYS A 1 162 ? -7.060 -7.585 -4.285 1.00 93.56 162 LYS A C 1
ATOM 1265 O O . LYS A 1 162 ? -8.232 -7.241 -4.172 1.00 93.56 162 LYS A O 1
ATOM 1270 N N . TRP A 1 163 ? -6.530 -8.027 -5.412 1.00 93.94 163 TRP A N 1
ATOM 1271 C CA . TRP A 1 163 ? -7.287 -8.250 -6.634 1.00 93.94 163 TRP A CA 1
ATOM 1272 C C . TRP A 1 163 ? -7.049 -9.683 -7.093 1.00 93.94 163 TRP A C 1
ATOM 1274 O O . TRP A 1 163 ? -5.901 -10.063 -7.280 1.00 93.94 163 TRP A O 1
ATOM 1284 N N . ASN A 1 164 ? -8.121 -10.463 -7.249 1.00 92.62 164 ASN A N 1
ATOM 1285 C CA . ASN A 1 164 ? -8.080 -11.865 -7.674 1.00 92.62 164 ASN A CA 1
ATOM 1286 C C . ASN A 1 164 ? -9.089 -12.062 -8.821 1.00 92.62 164 ASN A C 1
ATOM 1288 O O . ASN A 1 164 ? -10.245 -12.396 -8.559 1.00 92.62 164 ASN A O 1
ATOM 1292 N N . PRO A 1 165 ? -8.710 -11.802 -10.084 1.00 91.56 165 PRO A N 1
ATOM 1293 C CA . PRO A 1 165 ? -9.657 -11.791 -11.201 1.00 91.56 165 PRO A CA 1
ATOM 1294 C C . PRO A 1 165 ? -10.134 -13.181 -11.642 1.00 91.56 165 PRO A C 1
ATOM 1296 O O . PRO A 1 165 ? -11.150 -13.277 -12.324 1.00 91.56 165 PRO A O 1
ATOM 1299 N N . ILE A 1 166 ? -9.410 -14.252 -11.299 1.00 89.50 166 ILE A N 1
ATOM 1300 C CA . ILE A 1 166 ? -9.700 -15.613 -11.767 1.00 89.50 166 ILE A CA 1
ATOM 1301 C C . ILE A 1 166 ? -9.969 -16.514 -10.562 1.00 89.50 166 ILE A C 1
ATOM 1303 O O . ILE A 1 166 ? -9.107 -16.715 -9.709 1.00 89.50 166 ILE A O 1
ATOM 1307 N N . ILE A 1 167 ? -11.167 -17.094 -10.510 1.00 87.69 167 ILE A N 1
ATOM 1308 C CA . ILE A 1 167 ? -11.553 -18.039 -9.457 1.00 87.69 167 ILE A CA 1
ATOM 1309 C C . ILE A 1 167 ? -10.716 -19.317 -9.592 1.00 87.69 167 ILE A C 1
ATOM 1311 O O . ILE A 1 167 ? -10.610 -19.890 -10.673 1.00 87.69 167 ILE A O 1
ATOM 1315 N N . GLY A 1 168 ? -10.131 -19.777 -8.484 1.00 85.62 168 GLY A N 1
ATOM 1316 C CA . GLY A 1 168 ? -9.347 -21.016 -8.440 1.00 85.62 168 GLY A CA 1
ATOM 1317 C C . GLY A 1 168 ? -7.907 -20.895 -8.952 1.00 85.62 168 GLY A C 1
ATOM 1318 O O . GLY A 1 168 ? -7.167 -21.872 -8.878 1.00 85.62 168 GLY A O 1
ATOM 1319 N N . MET A 1 169 ? -7.480 -19.714 -9.413 1.00 86.31 169 MET A N 1
ATOM 1320 C CA . MET A 1 169 ? -6.090 -19.436 -9.771 1.00 86.31 169 MET A CA 1
ATOM 1321 C C . MET A 1 169 ? -5.506 -18.396 -8.805 1.00 86.31 169 MET A C 1
ATOM 1323 O O . MET A 1 169 ? -6.118 -17.345 -8.616 1.00 86.31 169 MET A O 1
ATOM 1327 N N . PRO A 1 170 ? -4.322 -18.631 -8.212 1.00 86.50 170 PRO A N 1
ATOM 1328 C CA . PRO A 1 170 ? -3.666 -17.664 -7.337 1.00 86.50 170 PRO A CA 1
ATOM 1329 C C . PRO A 1 170 ? -2.970 -16.573 -8.165 1.00 86.50 170 PRO A C 1
ATOM 1331 O O . PRO A 1 170 ? -1.752 -16.426 -8.116 1.00 86.50 170 PRO A O 1
ATOM 1334 N N . PHE A 1 171 ? -3.744 -15.862 -8.982 1.00 89.56 171 PHE A N 1
ATOM 1335 C CA . PHE A 1 171 ? -3.287 -14.805 -9.876 1.00 89.56 171 PHE A CA 1
ATOM 1336 C C . PHE A 1 171 ? -3.942 -13.476 -9.504 1.00 89.56 171 PHE A C 1
ATOM 1338 O O . PHE A 1 171 ? -5.138 -13.456 -9.211 1.00 89.56 171 PHE A O 1
ATOM 1345 N N . GLY A 1 172 ? -3.190 -12.376 -9.581 1.00 92.75 172 GLY A N 1
ATOM 1346 C CA . GLY A 1 172 ? -3.748 -11.029 -9.485 1.00 92.75 172 GLY A CA 1
ATOM 1347 C C . GLY A 1 172 ? -2.778 -9.990 -8.929 1.00 92.75 172 GLY A C 1
ATOM 1348 O O . GLY A 1 172 ? -1.703 -9.790 -9.488 1.00 92.75 172 GLY A O 1
ATOM 1349 N N . GLY A 1 173 ? -3.155 -9.302 -7.854 1.00 93.25 173 GLY A N 1
ATOM 1350 C CA . GLY A 1 173 ? -2.364 -8.217 -7.272 1.00 93.25 173 GLY A CA 1
ATOM 1351 C C . GLY A 1 173 ? -2.573 -8.075 -5.772 1.00 93.25 173 GLY A C 1
ATOM 1352 O O . GLY A 1 173 ? -3.644 -8.389 -5.245 1.00 93.25 173 GLY A O 1
ATOM 1353 N N . LYS A 1 174 ? -1.547 -7.585 -5.073 1.00 94.19 174 LYS A N 1
ATOM 1354 C CA . LYS A 1 174 ? -1.599 -7.348 -3.629 1.00 94.19 174 LYS A CA 1
ATOM 1355 C C . LYS A 1 174 ? -0.823 -6.090 -3.268 1.00 94.19 174 LYS A C 1
ATOM 1357 O O . LYS A 1 174 ? 0.351 -5.944 -3.601 1.00 94.19 174 LYS A O 1
ATOM 1362 N N . LEU A 1 175 ? -1.469 -5.229 -2.498 1.00 94.44 175 LEU A N 1
ATOM 1363 C CA . LEU A 1 175 ? -0.881 -4.045 -1.895 1.00 94.44 175 LEU A CA 1
ATOM 1364 C C . LEU A 1 175 ? -1.032 -4.167 -0.381 1.00 94.44 175 LEU A C 1
ATOM 1366 O O . LEU A 1 175 ? -2.114 -4.474 0.115 1.00 94.44 175 LEU A O 1
ATOM 1370 N N . GLN A 1 176 ? 0.055 -3.941 0.350 1.00 94.19 176 GLN A N 1
ATOM 1371 C CA . GLN A 1 176 ? 0.030 -3.861 1.805 1.00 94.19 176 GLN A CA 1
ATOM 1372 C C . GLN A 1 176 ? 0.868 -2.666 2.257 1.00 94.19 176 GLN A C 1
ATOM 1374 O O . GLN A 1 176 ? 2.022 -2.535 1.842 1.00 94.19 176 GLN A O 1
ATOM 1379 N N . VAL A 1 177 ? 0.279 -1.805 3.084 1.00 94.56 177 VAL A N 1
ATOM 1380 C CA . VAL A 1 177 ? 0.897 -0.590 3.628 1.00 94.56 177 VAL A CA 1
ATOM 1381 C C . VAL A 1 177 ? 0.701 -0.563 5.141 1.00 94.56 177 VAL A C 1
ATOM 1383 O O . VAL A 1 177 ? -0.395 -0.836 5.625 1.00 94.56 177 VAL A O 1
ATOM 1386 N N . GLY A 1 178 ? 1.746 -0.197 5.881 1.00 90.50 178 GLY A N 1
ATOM 1387 C CA . GLY A 1 178 ? 1.711 -0.109 7.341 1.00 90.50 178 GLY A CA 1
ATOM 1388 C C . GLY A 1 178 ? 2.249 -1.354 8.052 1.00 90.50 178 GLY A C 1
ATOM 1389 O O . GLY A 1 178 ? 2.826 -2.253 7.435 1.00 90.50 178 GLY A O 1
ATOM 1390 N N . GLY A 1 179 ? 2.122 -1.366 9.379 1.00 85.38 179 GLY A N 1
ATOM 1391 C CA . GLY A 1 179 ? 2.644 -2.438 10.232 1.00 85.38 179 GLY A CA 1
ATOM 1392 C C . GLY A 1 179 ? 1.783 -3.695 10.159 1.00 85.38 179 GLY A C 1
ATOM 1393 O O . GLY A 1 179 ? 0.605 -3.610 9.832 1.00 85.38 179 GLY A O 1
ATOM 1394 N N . ALA A 1 180 ? 2.345 -4.867 10.470 1.00 80.06 180 ALA A N 1
ATOM 1395 C CA . ALA A 1 180 ? 1.552 -6.093 10.568 1.00 80.06 180 ALA A CA 1
ATOM 1396 C C . ALA A 1 180 ? 0.416 -5.918 11.598 1.00 80.06 180 ALA A C 1
ATOM 1398 O O . ALA A 1 180 ? 0.646 -5.277 12.631 1.00 80.06 180 ALA A O 1
ATOM 1399 N N . PRO A 1 181 ? -0.788 -6.461 11.335 1.00 75.75 181 PRO A N 1
ATOM 1400 C CA . PRO A 1 181 ? -1.848 -6.445 12.332 1.00 75.75 181 PRO A CA 1
ATOM 1401 C C . PRO A 1 181 ? -1.359 -7.158 13.606 1.00 75.75 181 PRO A C 1
ATOM 1403 O O . PRO A 1 181 ? -0.571 -8.107 13.500 1.00 75.75 181 PRO A O 1
ATOM 1406 N N . PRO A 1 182 ? -1.769 -6.701 14.804 1.00 71.94 182 PRO A N 1
ATOM 1407 C CA . PRO A 1 182 ? -1.434 -7.389 16.045 1.00 71.94 182 PRO A CA 1
ATOM 1408 C C . PRO A 1 182 ? -1.903 -8.847 15.975 1.00 71.94 182 PRO A C 1
ATOM 1410 O O . PRO A 1 182 ? -2.948 -9.145 15.397 1.00 71.94 182 PRO A O 1
ATOM 1413 N N . GLN A 1 183 ? -1.098 -9.758 16.525 1.00 72.38 183 GLN A N 1
ATOM 1414 C CA . GLN A 1 183 ? -1.487 -11.162 16.632 1.00 72.38 183 GLN A CA 1
ATOM 1415 C C . GLN A 1 183 ? -2.622 -11.247 17.656 1.00 72.38 183 GLN A C 1
ATOM 1417 O O . GLN A 1 183 ? -2.418 -10.890 18.816 1.00 72.38 183 GLN A O 1
ATOM 1422 N N . THR A 1 184 ? -3.807 -11.632 17.189 1.00 50.00 184 THR A N 1
ATOM 1423 C CA . THR A 1 184 ? -4.956 -12.013 18.022 1.00 50.00 184 THR A CA 1
ATOM 1424 C C . THR A 1 184 ? -4.699 -13.333 18.722 1.00 50.00 184 THR A C 1
ATOM 1426 O O . THR A 1 184 ? -4.200 -14.246 18.020 1.00 50.00 184 THR A O 1
#

Solvent-accessible surface area (backbone atoms only — not comparable to full-atom values): 10366 Å² total; per-residue (Å²): 138,67,67,67,62,58,53,53,52,52,52,51,51,52,50,52,52,51,51,53,51,48,49,64,66,44,45,60,70,68,44,49,60,64,49,53,5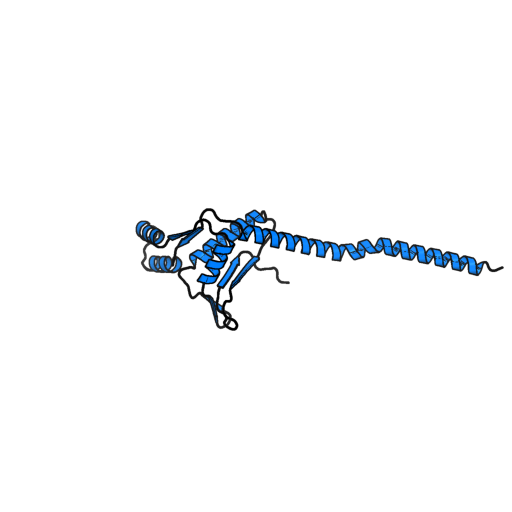1,53,50,53,54,48,50,53,50,51,53,49,52,52,50,48,55,50,48,37,65,39,56,52,85,68,46,67,34,34,53,32,45,70,59,51,54,53,50,38,59,72,68,68,53,55,96,75,57,52,67,62,57,48,51,51,47,60,74,39,40,46,79,48,64,82,48,26,45,45,56,51,50,51,50,43,27,71,54,30,44,27,37,56,57,97,92,41,80,42,68,67,38,64,43,52,54,43,44,51,54,46,49,41,54,50,50,50,55,50,51,41,58,78,47,70,66,77,60,89,52,62,52,74,50,76,42,66,88,45,89,97,48,61,38,26,18,74,48,74,35,72,54,80,76,78,88,127

Radius of gyration: 30.42 Å; Cα contacts (8 Å, |Δi|>4): 190; chains: 1; bounding box: 82×40×90 Å

pLDDT: mean 83.66, std 11.61, range [45.75, 96.62]

Sequence (184 aa):
MNRKGISAMHDAILFVTLVSISGVILLPAFINNPITQSEIEREGSESADESLIVLLSLTPKEFNYTLAKETIDGVMNKAGISSQGDLGKAIFNWLLGIKQYHKSYGELIAEDLASQFLLSLGGKDYRMNILTQDFDKRLKENISKELNKILEGNYKFNLTAKWNPIIGMPFGGKLQVGGAPPQT